Protein AF-A0A9D8FZ11-F1 (afdb_monomer)

Structure (mmCIF, N/CA/C/O backbone):
data_AF-A0A9D8FZ11-F1
#
_entry.id   AF-A0A9D8FZ11-F1
#
loop_
_atom_site.group_PDB
_atom_site.id
_atom_site.type_symbol
_atom_site.label_atom_id
_atom_site.label_alt_id
_atom_site.label_comp_id
_atom_site.label_asym_id
_atom_site.label_entity_id
_atom_site.label_seq_id
_atom_site.pdbx_PDB_ins_code
_atom_site.Cartn_x
_atom_site.Cartn_y
_atom_site.Cartn_z
_atom_site.occupancy
_atom_site.B_iso_or_equiv
_atom_site.auth_seq_id
_atom_site.auth_comp_id
_atom_site.auth_asym_id
_atom_site.auth_atom_id
_atom_site.pdbx_PDB_model_num
ATOM 1 N N . MET A 1 1 ? -15.439 54.710 -8.382 1.00 56.19 1 MET A N 1
ATOM 2 C CA . MET A 1 1 ? -15.216 53.612 -7.411 1.00 56.19 1 MET A CA 1
ATOM 3 C C . MET A 1 1 ? -15.983 52.324 -7.727 1.00 56.19 1 MET A C 1
ATOM 5 O O . MET A 1 1 ? -15.328 51.303 -7.864 1.00 56.19 1 MET A O 1
ATOM 9 N N . ARG A 1 2 ? -17.312 52.328 -7.946 1.00 52.16 2 ARG A N 1
ATOM 10 C CA . ARG A 1 2 ? -18.092 51.096 -8.247 1.00 52.16 2 ARG A CA 1
ATOM 11 C C . ARG A 1 2 ? -17.599 50.250 -9.440 1.00 52.16 2 ARG A C 1
ATOM 13 O O . ARG A 1 2 ? -17.684 49.033 -9.383 1.00 52.16 2 ARG A O 1
ATOM 20 N N . ARG A 1 3 ? -17.048 50.865 -10.496 1.00 50.72 3 ARG A N 1
ATOM 21 C CA . ARG A 1 3 ? -16.552 50.143 -11.691 1.00 50.72 3 ARG A CA 1
ATOM 22 C C . ARG A 1 3 ? -15.227 49.397 -11.475 1.00 50.72 3 ARG A C 1
ATOM 24 O O . ARG A 1 3 ? -14.993 48.398 -12.136 1.00 50.72 3 ARG A O 1
ATOM 31 N N . ILE A 1 4 ? -14.396 49.851 -10.534 1.00 63.44 4 ILE A N 1
ATOM 32 C CA . ILE A 1 4 ? -13.110 49.209 -10.208 1.00 63.44 4 ILE A CA 1
ATOM 33 C C . ILE A 1 4 ? -13.355 47.973 -9.336 1.00 63.44 4 ILE A C 1
ATOM 35 O O . ILE A 1 4 ? -12.772 46.924 -9.574 1.00 63.44 4 ILE A O 1
ATOM 39 N N . ILE A 1 5 ? -14.301 48.065 -8.397 1.00 66.31 5 ILE A N 1
ATOM 40 C CA . ILE A 1 5 ? -14.699 46.943 -7.536 1.00 66.31 5 ILE A CA 1
ATOM 41 C C . ILE A 1 5 ? -15.284 45.790 -8.369 1.00 66.31 5 ILE A C 1
ATOM 43 O O . ILE A 1 5 ? -14.946 44.636 -8.130 1.00 66.31 5 ILE A O 1
ATOM 47 N N . LEU A 1 6 ? -16.089 46.094 -9.395 1.00 56.28 6 LEU A N 1
ATOM 48 C CA . LEU A 1 6 ? -16.655 45.074 -10.285 1.00 56.28 6 LEU A CA 1
ATOM 49 C C . LEU A 1 6 ? -15.582 44.370 -11.137 1.00 56.28 6 LEU A C 1
ATOM 51 O O . LEU A 1 6 ? -15.660 43.163 -11.334 1.00 56.28 6 LEU A O 1
ATOM 55 N N . ALA A 1 7 ? -14.562 45.102 -11.599 1.00 61.31 7 ALA A N 1
ATOM 56 C CA . ALA A 1 7 ? -13.453 44.536 -12.371 1.00 61.31 7 ALA A CA 1
ATOM 57 C C . ALA A 1 7 ? -12.544 43.632 -11.518 1.00 61.31 7 ALA A C 1
ATOM 59 O O . ALA A 1 7 ? -12.126 42.573 -11.979 1.00 61.31 7 ALA A O 1
ATOM 60 N N . VAL A 1 8 ? -12.293 44.007 -10.258 1.00 66.06 8 VAL A N 1
ATOM 61 C CA . VAL A 1 8 ? -11.525 43.181 -9.309 1.00 66.06 8 VAL A CA 1
ATOM 62 C C . VAL A 1 8 ? -12.303 41.918 -8.918 1.00 66.06 8 VAL A C 1
ATOM 64 O O . VAL A 1 8 ? -11.723 40.836 -8.882 1.00 66.06 8 VAL A O 1
ATOM 67 N N . LEU A 1 9 ? -13.622 42.020 -8.707 1.00 56.81 9 LEU A N 1
ATOM 68 C CA . LEU A 1 9 ? -14.484 40.863 -8.428 1.00 56.81 9 LEU A CA 1
ATOM 69 C C . LEU A 1 9 ? -14.590 39.900 -9.620 1.00 56.81 9 LEU A C 1
ATOM 71 O O . LEU A 1 9 ? -14.540 38.691 -9.417 1.00 56.81 9 LEU A O 1
ATOM 75 N N . LEU A 1 10 ? -14.677 40.409 -10.855 1.00 56.44 10 LEU A N 1
ATOM 76 C CA . LEU A 1 10 ? -14.671 39.579 -12.068 1.00 56.44 10 LEU A CA 1
ATOM 77 C C . LEU A 1 10 ? -13.310 38.903 -12.306 1.00 56.44 10 LEU A C 1
ATOM 79 O O . LEU A 1 10 ? -13.274 37.745 -12.716 1.00 56.44 10 LEU A O 1
ATOM 83 N N . GLY A 1 11 ? -12.202 39.586 -11.996 1.00 57.19 11 GLY A N 1
ATOM 84 C CA . GLY A 1 11 ? -10.858 39.003 -12.043 1.00 57.19 11 GLY A CA 1
ATOM 85 C C . GLY A 1 11 ? -10.656 37.888 -11.012 1.00 57.19 11 GLY A C 1
ATOM 86 O O . GLY A 1 11 ? -10.128 36.832 -11.349 1.00 57.19 11 GLY A O 1
ATOM 87 N N . ALA A 1 12 ? -11.143 38.077 -9.782 1.00 57.12 12 ALA A N 1
ATOM 88 C CA . ALA A 1 12 ? -11.090 37.053 -8.738 1.00 57.12 12 ALA A CA 1
ATOM 89 C C . ALA A 1 12 ? -11.972 35.832 -9.068 1.00 57.12 12 ALA A C 1
ATOM 91 O O . ALA A 1 12 ? -11.546 34.697 -8.858 1.00 57.12 12 ALA A O 1
ATOM 92 N N . LEU A 1 13 ? -13.158 36.042 -9.658 1.00 51.38 13 LEU A N 1
ATOM 93 C CA . LEU A 1 13 ? -14.036 34.947 -10.091 1.00 51.38 13 LEU A CA 1
ATOM 94 C C . LEU A 1 13 ? -13.405 34.100 -11.212 1.00 51.38 13 LEU A C 1
ATOM 96 O O . LEU A 1 13 ? -13.559 32.881 -11.215 1.00 51.38 13 LEU A O 1
ATOM 100 N N . ALA A 1 14 ? -12.673 34.724 -12.141 1.00 53.06 14 ALA A N 1
ATOM 101 C CA . ALA A 1 14 ? -12.001 34.020 -13.234 1.00 53.06 14 ALA A CA 1
ATOM 102 C C . ALA A 1 14 ? -10.836 33.142 -12.743 1.00 53.06 14 ALA A C 1
ATOM 104 O O . ALA A 1 14 ? -10.664 32.030 -13.235 1.00 53.06 14 ALA A O 1
ATOM 105 N N . VAL A 1 15 ? -10.087 33.598 -11.732 1.00 54.03 15 VAL A N 1
ATOM 106 C CA . VAL A 1 15 ? -8.990 32.824 -11.117 1.00 54.03 15 VAL A CA 1
ATOM 107 C C . VAL A 1 15 ? -9.526 31.640 -10.299 1.00 54.03 15 VAL A C 1
ATOM 109 O O . VAL A 1 15 ? -8.916 30.571 -10.294 1.00 54.03 15 VAL A O 1
ATOM 112 N N . CYS A 1 16 ? -10.698 31.777 -9.667 1.00 50.47 16 CYS A N 1
ATOM 113 C CA . CYS A 1 16 ? -11.351 30.671 -8.957 1.00 50.47 16 CYS A CA 1
ATOM 114 C C . CYS A 1 16 ? -11.948 29.607 -9.898 1.00 50.47 16 CYS A C 1
ATOM 116 O O . CYS A 1 16 ? -11.984 28.435 -9.532 1.00 50.47 16 CYS A O 1
ATOM 118 N N . LEU A 1 17 ? -12.376 29.976 -11.112 1.00 45.97 17 LEU A N 1
ATOM 119 C CA . LEU A 1 17 ? -12.934 29.032 -12.094 1.00 45.97 17 LEU A CA 1
ATOM 120 C C . LEU A 1 17 ? -11.867 28.185 -12.813 1.00 45.97 17 LEU A C 1
ATOM 122 O O . LEU A 1 17 ? -12.201 27.155 -13.394 1.00 45.97 17 LEU A O 1
ATOM 126 N N . THR A 1 18 ? -10.589 28.568 -12.744 1.00 48.09 18 THR A N 1
ATOM 127 C CA . THR A 1 18 ? -9.461 27.802 -13.310 1.00 48.09 18 THR A CA 1
ATOM 128 C C . THR A 1 18 ? -8.685 26.994 -12.269 1.00 48.09 18 THR A C 1
ATOM 130 O O . THR A 1 18 ? -7.649 26.426 -12.593 1.00 48.09 18 THR A O 1
ATOM 133 N N . ALA A 1 19 ? -9.168 26.904 -11.027 1.00 41.84 19 ALA A N 1
ATOM 134 C CA . ALA A 1 19 ? -8.500 26.188 -9.936 1.00 41.84 19 ALA A CA 1
ATOM 135 C C . ALA A 1 19 ? -8.603 24.648 -10.029 1.00 41.84 19 ALA A C 1
ATOM 137 O O . ALA A 1 19 ? -8.429 23.950 -9.033 1.00 41.84 19 ALA A O 1
ATOM 138 N N . CYS A 1 20 ? -8.865 24.097 -11.219 1.00 43.62 20 CYS A N 1
ATOM 139 C CA . CYS A 1 20 ? -8.503 22.711 -11.480 1.00 43.62 20 CYS A CA 1
ATOM 140 C C . CYS A 1 20 ? -6.998 22.695 -11.763 1.00 43.62 20 CYS A C 1
ATOM 142 O O . CYS A 1 20 ? -6.579 23.352 -12.721 1.00 43.62 20 CYS A O 1
ATOM 144 N N . PRO A 1 21 ? -6.175 21.979 -10.973 1.00 53.09 21 PRO A N 1
ATOM 145 C CA . PRO A 1 21 ? -4.776 21.797 -11.330 1.00 53.09 21 PRO A CA 1
ATOM 146 C C . PRO A 1 21 ? -4.717 21.300 -12.782 1.00 53.09 21 PRO A C 1
ATOM 148 O O . PRO A 1 21 ? -5.527 20.439 -13.153 1.00 53.09 21 PRO A O 1
ATOM 151 N N . PRO A 1 22 ? -3.840 21.871 -13.630 1.00 57.25 22 PRO A N 1
ATOM 152 C CA . PRO A 1 22 ? -3.753 21.455 -15.018 1.00 57.25 22 PRO A CA 1
ATOM 153 C C . PRO A 1 22 ? -3.545 19.946 -15.035 1.00 57.25 22 PRO A C 1
ATOM 155 O O . PRO A 1 22 ? -2.650 19.433 -14.356 1.00 57.25 22 PRO A O 1
ATOM 158 N N . LYS A 1 23 ? -4.414 19.231 -15.763 1.00 57.56 23 LYS A N 1
ATOM 159 C CA . LYS A 1 23 ? -4.223 17.796 -15.978 1.00 57.56 23 LYS A CA 1
ATOM 160 C C . LYS A 1 23 ? -2.781 17.603 -16.454 1.00 57.56 23 LYS A C 1
ATOM 162 O O . LYS A 1 23 ? -2.349 18.379 -17.313 1.00 57.56 23 LYS A O 1
ATOM 167 N N . PRO A 1 24 ? -2.036 16.635 -15.892 1.00 64.50 24 PRO A N 1
ATOM 168 C CA . PRO A 1 24 ? -0.676 16.382 -16.337 1.00 64.50 24 PRO A CA 1
ATOM 169 C C . PRO A 1 24 ? -0.680 16.229 -17.865 1.00 64.50 24 PRO A C 1
ATOM 171 O O . PRO A 1 24 ? -1.621 15.633 -18.405 1.00 64.50 24 PRO A O 1
ATOM 174 N N . PRO A 1 25 ? 0.297 16.833 -18.565 1.00 78.06 25 PRO A N 1
ATOM 175 C CA . PRO A 1 25 ? 0.308 16.848 -20.017 1.00 78.06 25 PRO A CA 1
ATOM 176 C C . PRO A 1 25 ? 0.287 15.411 -20.524 1.00 78.06 25 PRO A C 1
ATOM 178 O O . PRO A 1 25 ? 1.069 14.576 -20.081 1.00 78.06 25 PRO A O 1
ATOM 181 N N . CYS A 1 26 ? -0.666 15.137 -21.403 1.00 85.88 26 CYS A N 1
ATOM 182 C CA . CYS A 1 26 ? -0.876 13.842 -22.012 1.00 85.88 26 CYS A CA 1
ATOM 183 C C . CYS A 1 26 ? -0.450 13.977 -23.467 1.00 85.88 26 CYS A C 1
ATOM 185 O O . CYS A 1 26 ? -1.184 14.571 -24.258 1.00 85.88 26 CYS A O 1
ATOM 187 N N . ASP A 1 27 ? 0.755 13.511 -23.792 1.00 90.44 27 ASP A N 1
ATOM 188 C CA . ASP A 1 27 ? 1.317 13.721 -25.128 1.00 90.44 27 ASP A CA 1
ATOM 189 C C . ASP A 1 27 ? 0.698 12.740 -26.127 1.00 90.44 27 ASP A C 1
ATOM 191 O O . ASP A 1 27 ? 0.387 13.115 -27.256 1.00 90.44 27 ASP A O 1
ATOM 195 N N . GLU A 1 28 ? 0.475 11.490 -25.703 1.00 92.31 28 GLU A N 1
ATOM 196 C CA . GLU A 1 28 ? -0.121 10.460 -26.557 1.00 92.31 28 GLU A CA 1
ATOM 197 C C . GLU A 1 28 ? -0.909 9.408 -25.759 1.00 92.31 28 GLU A C 1
ATOM 199 O O . GLU A 1 28 ? -0.306 8.679 -24.965 1.00 92.31 28 GLU A O 1
ATOM 204 N N . PRO A 1 29 ? -2.237 9.286 -25.956 1.00 93.19 29 PRO A N 1
ATOM 205 C CA . PRO A 1 29 ? -3.056 8.279 -25.286 1.00 93.19 29 PRO A CA 1
ATOM 206 C C . PRO A 1 29 ? -2.650 6.864 -25.685 1.00 93.19 29 PRO A C 1
ATOM 208 O O . PRO A 1 29 ? -2.384 6.588 -26.856 1.00 93.19 29 PRO A O 1
ATOM 211 N N . ILE A 1 30 ? -2.647 5.950 -24.716 1.00 93.12 30 ILE A N 1
ATOM 212 C CA . ILE A 1 30 ? -2.435 4.535 -25.018 1.00 93.12 30 ILE A CA 1
ATOM 213 C C . ILE A 1 30 ? -3.741 3.909 -25.509 1.00 93.12 30 ILE A C 1
ATOM 215 O O . ILE A 1 30 ? -4.806 4.139 -24.943 1.00 93.12 30 ILE A O 1
ATOM 219 N N . GLY A 1 31 ? -3.670 3.099 -26.566 1.00 90.19 31 GLY A N 1
ATOM 220 C CA . GLY A 1 31 ? -4.860 2.438 -27.111 1.00 90.19 31 GLY A CA 1
ATOM 221 C C . GLY A 1 31 ? -5.414 1.349 -26.186 1.00 90.19 31 GLY A C 1
ATOM 222 O O . GLY A 1 31 ? -6.615 1.284 -25.948 1.00 90.19 31 GLY A O 1
ATOM 223 N N . SER A 1 32 ? -4.541 0.491 -25.648 1.00 93.75 32 SER A N 1
ATOM 224 C CA . SER A 1 32 ? -4.924 -0.592 -24.737 1.00 93.75 32 SER A CA 1
ATOM 225 C C . SER A 1 32 ? -3.882 -0.789 -23.644 1.00 93.75 32 SER A C 1
ATOM 227 O O . SER A 1 32 ? -2.721 -1.083 -23.928 1.00 93.75 32 SER A O 1
ATOM 229 N N . LYS A 1 33 ? -4.317 -0.702 -22.380 1.00 94.94 33 LYS A N 1
ATOM 230 C CA . LYS A 1 33 ? -3.490 -1.030 -21.207 1.00 94.94 33 LYS A CA 1
ATOM 231 C C . LYS A 1 33 ? -3.024 -2.483 -21.201 1.00 94.94 33 LYS A C 1
ATOM 233 O O . LYS A 1 33 ? -1.962 -2.766 -20.655 1.00 94.94 33 LYS A O 1
ATOM 238 N N . GLN A 1 34 ? -3.790 -3.387 -21.815 1.00 96.50 34 GLN A N 1
ATOM 239 C CA . GLN A 1 34 ? -3.503 -4.819 -21.784 1.00 96.50 34 GLN A CA 1
ATOM 240 C C . GLN A 1 34 ? -2.160 -5.150 -22.444 1.00 96.50 34 GLN A C 1
ATOM 242 O O . GLN A 1 34 ? -1.406 -5.944 -21.903 1.00 96.50 34 GLN A O 1
ATOM 247 N N . ILE A 1 35 ? -1.813 -4.469 -23.542 1.00 95.12 35 ILE A N 1
ATOM 248 C CA . ILE A 1 35 ? -0.542 -4.686 -24.254 1.00 95.12 35 ILE A CA 1
ATOM 249 C C . ILE A 1 35 ? 0.651 -4.433 -23.322 1.00 95.12 35 ILE A C 1
ATOM 251 O O . ILE A 1 35 ? 1.570 -5.242 -23.239 1.00 95.12 35 ILE A O 1
ATOM 255 N N . TYR A 1 36 ? 0.618 -3.322 -22.584 1.00 96.25 36 TYR A N 1
ATOM 256 C CA . TYR A 1 36 ? 1.685 -2.953 -21.652 1.00 96.25 36 TYR A CA 1
ATOM 257 C C . TYR A 1 36 ? 1.661 -3.813 -20.390 1.00 96.25 36 TYR A C 1
ATOM 259 O O . TYR A 1 36 ? 2.718 -4.164 -19.872 1.00 96.25 36 TYR A O 1
ATOM 267 N N . ARG A 1 37 ? 0.467 -4.198 -19.921 1.00 97.00 37 ARG A N 1
ATOM 268 C CA . ARG A 1 37 ? 0.309 -5.154 -18.822 1.00 97.00 37 ARG A CA 1
ATOM 269 C C . ARG A 1 37 ? 1.000 -6.472 -19.158 1.00 97.00 37 ARG A C 1
ATOM 271 O O . ARG A 1 37 ? 1.839 -6.920 -18.385 1.00 97.00 37 ARG A O 1
ATOM 278 N N . ASP A 1 38 ? 0.704 -7.044 -20.319 1.00 96.62 38 ASP A N 1
ATOM 279 C CA . ASP A 1 38 ? 1.276 -8.318 -20.757 1.00 96.62 38 ASP A CA 1
ATOM 280 C C . ASP A 1 38 ? 2.790 -8.207 -20.964 1.00 96.62 38 ASP A C 1
ATOM 282 O O . ASP A 1 38 ? 3.534 -9.080 -20.519 1.00 96.62 38 ASP A O 1
ATOM 286 N N . ALA A 1 39 ? 3.267 -7.108 -21.559 1.00 96.12 39 ALA A N 1
ATOM 287 C CA . ALA A 1 39 ? 4.697 -6.857 -21.740 1.00 96.12 39 ALA A CA 1
ATOM 288 C C . ALA A 1 39 ? 5.459 -6.787 -20.403 1.00 96.12 39 ALA A C 1
ATOM 290 O O . ALA A 1 39 ? 6.531 -7.376 -20.273 1.00 96.12 39 ALA A O 1
ATOM 291 N N . ILE A 1 40 ? 4.909 -6.106 -19.391 1.00 97.44 40 ILE A N 1
ATOM 292 C CA . ILE A 1 40 ? 5.542 -6.013 -18.068 1.00 97.44 40 ILE A CA 1
ATOM 293 C C . ILE A 1 40 ? 5.469 -7.340 -17.311 1.00 97.44 40 ILE A C 1
ATOM 295 O O . ILE A 1 40 ? 6.469 -7.756 -16.727 1.00 97.44 40 ILE A O 1
ATOM 299 N N . LEU A 1 41 ? 4.315 -8.011 -17.317 1.00 96.81 41 LEU A N 1
ATOM 300 C CA . LEU A 1 41 ? 4.117 -9.252 -16.561 1.00 96.81 41 LEU A CA 1
ATOM 301 C C . LEU A 1 41 ? 4.862 -10.449 -17.166 1.00 96.81 41 LEU A C 1
ATOM 303 O O . LEU A 1 41 ? 5.197 -11.377 -16.437 1.00 96.81 41 LEU A O 1
ATOM 307 N N . SER A 1 42 ? 5.168 -10.412 -18.465 1.00 97.00 42 SER A N 1
ATOM 308 C CA . SER A 1 42 ? 6.014 -11.411 -19.133 1.00 97.00 42 SER A CA 1
ATOM 309 C C . SER A 1 42 ? 7.509 -11.072 -19.125 1.00 97.00 42 SER A C 1
ATOM 311 O O . SER A 1 42 ? 8.318 -11.884 -19.576 1.00 97.00 42 SER A O 1
ATOM 313 N N . HIS A 1 43 ? 7.908 -9.903 -18.612 1.00 97.75 43 HIS A N 1
ATOM 314 C CA . HIS A 1 43 ? 9.317 -9.519 -18.562 1.00 97.75 43 HIS A CA 1
ATOM 315 C C . HIS A 1 43 ? 10.106 -10.454 -17.621 1.00 97.75 43 HIS A C 1
ATOM 317 O O . HIS A 1 43 ? 9.652 -10.685 -16.497 1.00 97.75 43 HIS A O 1
ATOM 323 N N . PRO A 1 44 ? 11.311 -10.942 -17.997 1.00 97.88 44 PRO A N 1
ATOM 324 C CA . PRO A 1 44 ? 12.062 -11.917 -17.195 1.00 97.88 44 PRO A CA 1
ATOM 325 C C . PRO A 1 44 ? 12.300 -11.499 -15.740 1.00 97.88 44 PRO A C 1
ATOM 327 O O . PRO A 1 44 ? 12.177 -12.313 -14.834 1.00 97.88 44 PRO A O 1
ATOM 330 N N . VAL A 1 45 ? 12.580 -10.213 -15.506 1.00 98.12 45 VAL A N 1
ATOM 331 C CA . VAL A 1 45 ? 12.766 -9.677 -14.146 1.00 98.12 45 VAL A CA 1
ATOM 332 C C . VAL A 1 45 ? 11.474 -9.745 -13.335 1.00 98.12 45 VAL A C 1
ATOM 334 O O . VAL A 1 45 ? 11.520 -10.092 -12.164 1.00 98.12 45 VAL A O 1
ATOM 337 N N . THR A 1 46 ? 10.319 -9.464 -13.943 1.00 97.81 46 THR A N 1
ATOM 338 C CA . THR A 1 46 ? 9.019 -9.571 -13.265 1.00 97.81 46 THR A CA 1
ATOM 339 C C . THR A 1 46 ? 8.712 -11.021 -12.911 1.00 97.81 46 THR A C 1
ATOM 341 O O . THR A 1 46 ? 8.284 -11.296 -11.796 1.00 97.81 46 THR A O 1
ATOM 344 N N . LEU A 1 47 ? 8.988 -11.960 -13.821 1.00 97.56 47 LEU A N 1
ATOM 345 C CA . LEU A 1 47 ? 8.825 -13.391 -13.552 1.00 97.56 47 LEU A CA 1
ATOM 346 C C . LEU A 1 47 ? 9.703 -13.839 -12.375 1.00 97.56 47 LEU A C 1
ATOM 348 O O . LEU A 1 47 ? 9.199 -14.450 -11.441 1.00 97.56 47 LEU A O 1
ATOM 352 N N . GLN A 1 48 ? 10.977 -13.440 -12.359 1.00 97.62 48 GLN A N 1
ATOM 353 C CA . GLN A 1 48 ? 11.893 -13.747 -11.257 1.00 97.62 48 GLN A CA 1
ATOM 354 C C . GLN A 1 48 ? 11.469 -13.097 -9.926 1.00 97.62 48 GLN A C 1
ATOM 356 O O . GLN A 1 48 ? 11.631 -13.693 -8.859 1.00 97.62 48 GLN A O 1
ATOM 361 N N . LEU A 1 49 ? 10.930 -11.872 -9.961 1.00 97.19 49 LEU A N 1
ATOM 362 C CA . LEU A 1 49 ? 10.362 -11.227 -8.774 1.00 97.19 49 LEU A CA 1
ATOM 363 C C . LEU A 1 49 ? 9.166 -12.020 -8.246 1.00 97.19 49 LEU A C 1
ATOM 365 O O . LEU A 1 49 ? 9.092 -12.224 -7.042 1.00 97.19 49 LEU A O 1
ATOM 369 N N . ASN A 1 50 ? 8.289 -12.521 -9.117 1.00 95.25 50 ASN A N 1
ATOM 370 C CA . ASN A 1 50 ? 7.116 -13.311 -8.728 1.00 95.25 50 ASN A CA 1
ATOM 371 C C . ASN A 1 50 ? 7.468 -14.667 -8.091 1.00 95.25 50 ASN A C 1
ATOM 373 O O . ASN A 1 50 ? 6.647 -15.220 -7.363 1.00 95.25 50 ASN A O 1
ATOM 377 N N . ASP A 1 51 ? 8.673 -15.191 -8.331 1.00 94.69 51 ASP A N 1
ATOM 378 C CA . ASP A 1 51 ? 9.163 -16.399 -7.654 1.00 94.69 51 ASP A CA 1
ATOM 379 C C . ASP A 1 51 ? 9.536 -16.139 -6.181 1.00 94.69 51 ASP A C 1
ATOM 381 O O . ASP A 1 51 ? 9.601 -17.072 -5.383 1.00 94.69 51 ASP A O 1
ATOM 385 N N . ASN A 1 52 ? 9.802 -14.878 -5.814 1.00 93.25 52 ASN A N 1
ATOM 386 C CA . ASN A 1 52 ? 10.327 -14.491 -4.496 1.00 93.25 52 ASN A CA 1
ATOM 387 C C . ASN A 1 52 ? 9.400 -13.542 -3.719 1.00 93.25 52 ASN A C 1
ATOM 389 O O . ASN A 1 52 ? 9.469 -13.464 -2.495 1.00 93.25 52 ASN A O 1
ATOM 393 N N . LEU A 1 53 ? 8.551 -12.802 -4.427 1.00 93.62 53 LEU A N 1
ATOM 394 C CA . LEU A 1 53 ? 7.621 -11.803 -3.919 1.00 93.62 53 LEU A CA 1
ATOM 395 C C . LEU A 1 53 ? 6.212 -12.154 -4.395 1.00 93.62 53 LEU A C 1
ATOM 397 O O . LEU A 1 53 ? 6.029 -12.727 -5.468 1.00 93.62 53 LEU A O 1
ATOM 401 N N . GLN A 1 54 ? 5.193 -11.738 -3.650 1.00 92.06 54 GLN A N 1
ATOM 402 C CA . GLN A 1 54 ? 3.813 -11.924 -4.085 1.00 92.06 54 GLN A CA 1
ATOM 403 C C . GLN A 1 54 ? 3.347 -10.688 -4.860 1.00 92.06 54 GLN A C 1
ATOM 405 O O . GLN A 1 54 ? 3.089 -9.636 -4.276 1.00 92.06 54 GLN A O 1
ATOM 410 N N . PHE A 1 55 ? 3.213 -10.813 -6.180 1.00 92.56 55 PHE A N 1
ATOM 411 C CA . PHE A 1 55 ? 2.579 -9.782 -7.001 1.00 92.56 55 PHE A CA 1
ATOM 412 C C . PHE A 1 55 ? 1.111 -9.594 -6.605 1.00 92.56 55 PHE A C 1
ATOM 414 O O . PHE A 1 55 ? 0.372 -10.570 -6.450 1.00 92.56 55 PHE A O 1
ATOM 421 N N . HIS A 1 56 ? 0.690 -8.338 -6.468 1.00 88.62 56 HIS A N 1
ATOM 422 C CA . HIS A 1 56 ? -0.679 -7.991 -6.106 1.00 88.62 56 HIS A CA 1
ATOM 423 C C . HIS A 1 56 ? -1.405 -7.265 -7.239 1.00 88.62 56 HIS A C 1
ATOM 425 O O . HIS A 1 56 ? -2.448 -7.731 -7.696 1.00 88.62 56 HIS A O 1
ATOM 431 N N . ASP A 1 57 ? -0.861 -6.137 -7.707 1.00 90.19 57 ASP A N 1
ATOM 432 C CA . ASP A 1 57 ? -1.532 -5.297 -8.701 1.00 90.19 57 ASP A CA 1
ATOM 433 C C . ASP A 1 57 ? -0.554 -4.518 -9.594 1.00 90.19 57 ASP A C 1
ATOM 435 O O . ASP A 1 57 ? 0.629 -4.357 -9.288 1.00 90.19 57 ASP A O 1
ATOM 439 N N . ILE A 1 58 ? -1.070 -4.025 -10.720 1.00 93.81 58 ILE A N 1
ATOM 440 C CA . ILE A 1 58 ? -0.369 -3.177 -11.680 1.00 93.81 58 ILE A CA 1
ATOM 441 C C . ILE A 1 58 ? -1.257 -2.005 -12.096 1.00 93.81 58 ILE A C 1
ATOM 443 O O . ILE A 1 58 ? -2.355 -2.181 -12.629 1.00 93.81 58 ILE A O 1
ATOM 447 N N . ILE A 1 59 ? -0.726 -0.796 -11.934 1.00 93.06 59 ILE A N 1
ATOM 448 C CA . ILE A 1 59 ? -1.350 0.444 -12.394 1.00 93.06 59 ILE A CA 1
ATOM 449 C C . ILE A 1 59 ? -0.589 0.940 -13.615 1.00 93.06 59 ILE A C 1
ATOM 451 O O . ILE A 1 59 ? 0.633 1.052 -13.603 1.00 93.06 59 ILE A O 1
ATOM 455 N N . ILE A 1 60 ? -1.323 1.267 -14.673 1.00 94.12 60 ILE A N 1
ATOM 456 C CA . ILE A 1 60 ? -0.768 1.784 -15.924 1.00 94.12 60 ILE A CA 1
ATOM 457 C C . ILE A 1 60 ? -1.421 3.135 -16.198 1.00 94.12 60 ILE A C 1
ATOM 459 O O . ILE A 1 60 ? -2.657 3.239 -16.189 1.00 94.12 60 ILE A O 1
ATOM 463 N N . ALA A 1 61 ? -0.594 4.159 -16.423 1.00 92.62 61 ALA A N 1
ATOM 464 C CA . ALA A 1 61 ? -1.054 5.492 -16.799 1.00 92.62 61 ALA A CA 1
ATOM 465 C C . ALA A 1 61 ? -1.845 5.470 -18.122 1.00 92.62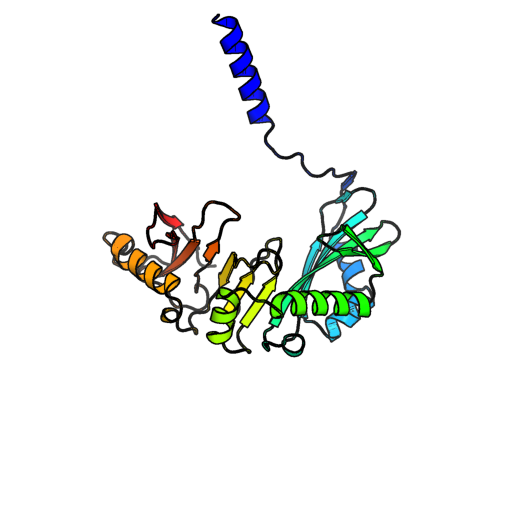 61 ALA A C 1
ATOM 467 O O . ALA A 1 61 ? -1.733 4.545 -18.917 1.00 92.62 61 ALA A O 1
ATOM 468 N N . GLU A 1 62 ? -2.662 6.493 -18.369 1.00 92.75 62 GLU A N 1
ATOM 469 C CA . GLU A 1 62 ? -3.523 6.555 -19.566 1.00 92.75 62 GLU A CA 1
ATOM 470 C C . GLU A 1 62 ? -2.787 7.013 -20.835 1.00 92.75 62 GLU A C 1
ATOM 472 O O . GLU A 1 62 ? -3.324 6.930 -21.940 1.00 92.75 62 GLU A O 1
ATOM 477 N N . CYS A 1 63 ? -1.572 7.544 -20.703 1.00 93.69 63 CYS A N 1
ATOM 478 C CA . CYS A 1 63 ? -0.825 8.071 -21.835 1.00 93.69 63 CYS A CA 1
ATOM 479 C C . CYS A 1 63 ? 0.677 8.104 -21.624 1.00 93.69 63 CYS A C 1
ATOM 481 O O . CYS A 1 63 ? 1.178 8.085 -20.497 1.00 93.69 63 CYS A O 1
ATOM 483 N N . PHE A 1 64 ? 1.376 8.203 -22.751 1.00 94.62 64 PHE A N 1
ATOM 484 C CA . PHE A 1 64 ? 2.773 8.574 -22.784 1.00 94.62 64 PHE A CA 1
ATOM 485 C C . PHE A 1 64 ? 2.934 10.055 -22.442 1.00 94.62 64 PHE A C 1
ATOM 487 O O . PHE A 1 64 ? 2.225 10.916 -22.970 1.00 94.62 64 PHE A O 1
ATOM 494 N N . VAL A 1 65 ? 3.923 10.334 -21.603 1.00 92.19 65 VAL A N 1
ATOM 495 C CA . VAL A 1 65 ? 4.413 11.675 -21.291 1.00 92.19 65 VAL A CA 1
ATOM 496 C C . VAL A 1 65 ? 5.896 11.685 -21.624 1.00 92.19 65 VAL A C 1
ATOM 498 O O . VAL A 1 65 ? 6.658 10.860 -21.125 1.00 92.19 65 VAL A O 1
ATOM 501 N N . LYS A 1 66 ? 6.310 12.579 -22.518 1.00 91.19 66 LYS A N 1
ATOM 502 C CA . LYS A 1 66 ? 7.674 12.678 -23.055 1.00 91.19 66 LYS A CA 1
ATOM 503 C C . LYS A 1 66 ? 8.196 11.347 -23.614 1.00 91.19 66 LYS A C 1
ATOM 505 O O . LYS A 1 66 ? 9.365 11.012 -23.456 1.00 91.19 66 LYS A O 1
ATOM 510 N N . GLY A 1 67 ? 7.318 10.598 -24.285 1.00 93.06 67 GLY A N 1
ATOM 511 C CA . GLY A 1 67 ? 7.655 9.324 -24.929 1.00 93.06 67 GLY A CA 1
ATOM 512 C C . GLY A 1 67 ? 7.688 8.110 -23.998 1.00 93.06 67 GLY A C 1
ATOM 513 O O . GLY A 1 67 ? 8.092 7.032 -24.436 1.00 93.06 67 GLY A O 1
ATOM 514 N N . GLU A 1 68 ? 7.240 8.251 -22.749 1.00 95.12 68 GLU A N 1
ATOM 515 C CA . GLU A 1 68 ? 7.275 7.179 -21.752 1.00 95.12 68 GLU A CA 1
ATOM 516 C C . GLU A 1 68 ? 5.943 6.980 -21.048 1.00 95.12 68 GLU A C 1
ATOM 518 O O . GLU A 1 68 ? 5.213 7.931 -20.772 1.00 95.12 68 GLU A O 1
ATOM 523 N N . LEU A 1 69 ? 5.652 5.724 -20.737 1.00 95.94 69 LEU A N 1
ATOM 524 C CA . LEU A 1 69 ? 4.480 5.308 -19.997 1.00 95.94 69 LEU A CA 1
ATOM 525 C C . LEU A 1 69 ? 4.875 4.993 -18.552 1.00 95.94 69 LEU A C 1
ATOM 527 O O . LEU A 1 69 ? 5.763 4.174 -18.311 1.00 95.94 69 LEU A O 1
ATOM 531 N N . SER A 1 70 ? 4.207 5.639 -17.596 1.00 95.25 70 SER A N 1
ATOM 532 C CA . SER A 1 70 ? 4.385 5.357 -16.169 1.00 95.25 70 SER A CA 1
ATOM 533 C C . SER A 1 70 ? 3.591 4.115 -15.769 1.00 95.25 70 SER A C 1
ATOM 535 O O . SER A 1 70 ? 2.393 4.012 -16.064 1.00 95.25 70 SER A O 1
ATOM 537 N N . ILE A 1 71 ? 4.265 3.177 -15.107 1.00 95.50 71 ILE A N 1
ATOM 538 C CA . ILE A 1 71 ? 3.697 1.912 -14.641 1.00 95.50 71 ILE A CA 1
ATOM 539 C C . ILE A 1 71 ? 4.082 1.718 -13.173 1.00 95.50 71 ILE A C 1
ATOM 541 O O . ILE A 1 71 ? 5.237 1.903 -12.804 1.00 95.50 71 ILE A O 1
ATOM 545 N N . GLY A 1 72 ? 3.128 1.341 -12.329 1.00 95.12 72 GLY A N 1
ATOM 546 C CA . GLY A 1 72 ? 3.365 0.934 -10.946 1.00 95.12 72 GLY A CA 1
ATOM 547 C C . GLY A 1 72 ? 3.096 -0.555 -10.779 1.00 95.12 72 GLY A C 1
ATOM 548 O O . GLY A 1 72 ? 2.068 -1.034 -11.251 1.00 95.12 72 GLY A O 1
ATOM 549 N N . LEU A 1 73 ? 3.985 -1.275 -10.095 1.00 94.31 73 LEU A N 1
ATOM 550 C CA . LEU A 1 73 ? 3.770 -2.658 -9.657 1.00 94.31 73 LEU A CA 1
ATOM 551 C C . LEU A 1 73 ? 3.706 -2.713 -8.133 1.00 94.31 73 LEU A C 1
ATOM 553 O O . LEU A 1 73 ? 4.618 -2.216 -7.478 1.00 94.31 73 LEU A O 1
ATOM 557 N N . LEU A 1 74 ? 2.664 -3.327 -7.580 1.00 90.50 74 LEU A N 1
ATOM 558 C CA . LEU A 1 74 ? 2.514 -3.543 -6.144 1.00 90.50 74 LEU A CA 1
ATOM 559 C C . LEU A 1 74 ? 2.890 -4.980 -5.795 1.00 90.50 74 LEU A C 1
ATOM 561 O O . LEU A 1 74 ? 2.315 -5.929 -6.338 1.00 90.50 74 LEU A O 1
ATOM 565 N N . TYR A 1 75 ? 3.821 -5.121 -4.856 1.00 90.00 75 TYR A N 1
ATOM 566 C CA . TYR A 1 75 ? 4.253 -6.406 -4.317 1.00 90.00 75 TYR A CA 1
ATOM 567 C C . TYR A 1 75 ? 4.007 -6.476 -2.815 1.00 90.00 75 TYR A C 1
ATOM 569 O O . TYR A 1 75 ? 4.219 -5.491 -2.107 1.00 90.00 75 TYR A O 1
ATOM 577 N N . HIS A 1 76 ? 3.640 -7.663 -2.332 1.00 86.75 76 HIS A N 1
ATOM 578 C CA . HIS A 1 76 ? 3.872 -8.034 -0.944 1.00 86.75 76 HIS A CA 1
ATOM 579 C C . HIS A 1 76 ? 5.252 -8.677 -0.807 1.00 86.75 76 HIS A C 1
ATOM 581 O O . HIS A 1 76 ? 5.606 -9.617 -1.526 1.00 86.75 76 HIS A O 1
ATOM 587 N N . LEU A 1 77 ? 6.020 -8.144 0.130 1.00 86.81 77 LEU A N 1
ATOM 588 C CA . LEU A 1 77 ? 7.365 -8.558 0.473 1.00 86.81 77 LEU A CA 1
ATOM 589 C C . LEU A 1 77 ? 7.290 -9.514 1.669 1.00 86.81 77 LEU A C 1
ATOM 591 O O . LEU A 1 77 ? 6.576 -9.218 2.634 1.00 86.81 77 LEU A O 1
ATOM 595 N N . PRO A 1 78 ? 7.997 -10.652 1.624 1.00 85.31 78 PRO A N 1
ATOM 596 C CA . PRO A 1 78 ? 7.926 -11.651 2.678 1.00 85.31 78 PRO A CA 1
ATOM 597 C C . PRO A 1 78 ? 8.461 -11.116 4.014 1.00 85.31 78 PRO A C 1
ATOM 599 O O . PRO A 1 78 ? 9.322 -10.237 4.064 1.00 85.31 78 PRO A O 1
ATOM 602 N N . ALA A 1 79 ? 7.939 -11.671 5.110 1.00 80.44 79 ALA A N 1
ATOM 603 C CA . ALA A 1 79 ? 8.248 -11.229 6.470 1.00 80.44 79 ALA A CA 1
ATOM 604 C C . ALA A 1 79 ? 9.732 -11.370 6.853 1.00 80.44 79 ALA A C 1
ATOM 606 O O . ALA A 1 79 ? 10.208 -10.671 7.741 1.00 80.44 79 ALA A O 1
ATOM 607 N N . ASP A 1 80 ? 10.477 -12.246 6.179 1.00 84.56 80 ASP A N 1
ATOM 608 C CA . ASP A 1 80 ? 11.915 -12.438 6.390 1.00 84.56 80 ASP A CA 1
ATOM 609 C C . ASP A 1 80 ? 12.780 -11.281 5.851 1.00 84.56 80 ASP A C 1
ATOM 611 O O . ASP A 1 80 ? 13.957 -11.178 6.203 1.00 84.56 80 ASP A O 1
ATOM 615 N N . MET A 1 81 ? 12.210 -10.378 5.045 1.00 84.44 81 MET A N 1
ATOM 616 C CA . MET A 1 81 ? 12.857 -9.121 4.656 1.00 84.44 81 MET A CA 1
ATOM 617 C C . MET A 1 81 ? 12.758 -8.035 5.734 1.00 84.44 81 MET A C 1
ATOM 619 O O . MET A 1 81 ? 13.463 -7.031 5.637 1.00 84.44 81 MET A O 1
ATOM 623 N N . SER A 1 82 ? 11.902 -8.226 6.740 1.00 81.25 82 SER A N 1
ATOM 624 C CA . SER A 1 82 ? 11.653 -7.290 7.836 1.00 81.25 82 SER A CA 1
ATOM 625 C C . SER A 1 82 ? 12.382 -7.722 9.107 1.00 81.25 82 SER A C 1
ATOM 627 O O . SER A 1 82 ? 12.291 -8.878 9.524 1.00 81.25 82 SER A O 1
ATOM 629 N N . SER A 1 83 ? 13.039 -6.786 9.798 1.00 81.62 83 SER A N 1
ATOM 630 C CA . SER A 1 83 ? 13.587 -7.052 11.139 1.00 81.62 83 SER A CA 1
ATOM 631 C C . SER A 1 83 ? 12.502 -7.168 12.214 1.00 81.62 83 SER A C 1
ATOM 633 O O . SER A 1 83 ? 12.740 -7.751 13.273 1.00 81.62 83 SER A O 1
ATOM 635 N N . PHE A 1 84 ? 11.298 -6.663 11.935 1.00 74.25 84 PHE A N 1
ATOM 636 C CA . PHE A 1 84 ? 10.118 -6.826 12.781 1.00 74.25 84 PHE A CA 1
ATOM 637 C C . PHE A 1 84 ? 9.322 -8.102 12.477 1.00 74.25 84 PHE A C 1
ATOM 639 O O . PHE A 1 84 ? 8.385 -8.418 13.209 1.00 74.25 84 PHE A O 1
ATOM 646 N N . GLY A 1 85 ? 9.691 -8.846 11.429 1.00 73.19 85 GLY A N 1
ATOM 647 C CA . GLY A 1 85 ? 8.996 -10.064 11.023 1.00 73.19 85 GLY A CA 1
ATOM 648 C C . GLY A 1 85 ? 7.593 -9.812 10.472 1.00 73.19 85 GLY A C 1
ATOM 649 O O . GLY A 1 85 ? 6.735 -10.677 10.627 1.00 73.19 85 GLY A O 1
ATOM 650 N N . VAL A 1 86 ? 7.352 -8.646 9.863 1.00 74.88 86 VAL A N 1
ATOM 651 C CA . VAL A 1 86 ? 6.059 -8.265 9.269 1.00 74.88 86 VAL A CA 1
ATOM 652 C C . VAL A 1 86 ? 6.127 -8.241 7.745 1.00 74.88 86 VAL A C 1
ATOM 654 O O . VAL A 1 86 ? 7.186 -8.021 7.156 1.00 74.88 86 VAL A O 1
ATOM 657 N N . VAL A 1 87 ? 4.986 -8.452 7.093 1.00 81.50 87 VAL A N 1
ATOM 658 C CA . VAL A 1 87 ? 4.870 -8.364 5.630 1.00 81.50 87 VAL A CA 1
ATOM 659 C C . VAL A 1 87 ? 4.803 -6.895 5.230 1.00 81.50 87 VAL A C 1
ATOM 661 O O . VAL A 1 87 ? 4.099 -6.115 5.867 1.00 81.50 87 VAL A O 1
ATOM 664 N N . TYR A 1 88 ? 5.506 -6.517 4.166 1.00 80.50 88 TYR A N 1
ATOM 665 C CA . TYR A 1 88 ? 5.420 -5.169 3.605 1.00 80.50 88 TYR A CA 1
ATOM 666 C C . TYR A 1 88 ? 4.661 -5.168 2.284 1.00 80.50 88 TYR A C 1
ATOM 668 O O . TYR A 1 88 ? 4.816 -6.091 1.495 1.00 80.50 88 TYR A O 1
ATOM 676 N N . ALA A 1 89 ? 3.907 -4.111 1.999 1.00 84.38 89 ALA A N 1
ATOM 677 C CA . ALA A 1 89 ? 3.315 -3.863 0.687 1.00 84.38 89 ALA A CA 1
ATOM 678 C C . ALA A 1 89 ? 3.897 -2.574 0.092 1.00 84.38 89 ALA A C 1
ATOM 680 O O . ALA A 1 89 ? 3.657 -1.489 0.635 1.00 84.38 89 ALA A O 1
ATOM 681 N N . ASP A 1 90 ? 4.651 -2.676 -1.007 1.00 84.38 90 ASP A N 1
ATOM 682 C CA . ASP A 1 90 ? 5.348 -1.527 -1.606 1.00 84.38 90 ASP A CA 1
ATOM 683 C C . ASP A 1 90 ? 5.202 -1.455 -3.136 1.00 84.38 90 ASP A C 1
ATOM 685 O O . ASP A 1 90 ? 5.080 -2.468 -3.835 1.00 84.38 90 ASP A O 1
ATOM 689 N N . TRP A 1 91 ? 5.220 -0.222 -3.650 1.00 88.38 91 TRP A N 1
ATOM 690 C CA . TRP A 1 91 ? 5.114 0.094 -5.070 1.00 88.38 91 TRP A CA 1
ATOM 691 C C . TRP A 1 91 ? 6.495 0.246 -5.719 1.00 88.38 91 TRP A C 1
ATOM 693 O O . TRP A 1 91 ? 7.326 1.076 -5.325 1.00 88.38 91 TRP A O 1
ATOM 703 N N . LEU A 1 92 ? 6.695 -0.486 -6.809 1.00 92.69 92 LEU A N 1
ATOM 704 C CA . LEU A 1 92 ? 7.785 -0.298 -7.753 1.00 92.69 92 LEU A CA 1
ATOM 705 C C . LEU A 1 92 ? 7.310 0.577 -8.918 1.00 92.69 92 LEU A C 1
ATOM 707 O O . LEU A 1 92 ? 6.472 0.162 -9.718 1.00 92.69 92 LEU A O 1
ATOM 711 N N . GLY A 1 93 ? 7.860 1.786 -9.019 1.00 94.62 93 GLY A N 1
ATOM 712 C CA . GLY A 1 93 ? 7.632 2.680 -10.152 1.00 94.62 93 GLY A CA 1
ATOM 713 C C . GLY A 1 93 ? 8.541 2.334 -11.329 1.00 94.62 93 GLY A C 1
ATOM 714 O O . GLY A 1 93 ? 9.756 2.212 -11.162 1.00 94.62 93 GLY A O 1
ATOM 715 N N . LEU A 1 94 ? 7.960 2.216 -12.519 1.00 96.94 94 LEU A N 1
ATOM 716 C CA . LEU A 1 94 ? 8.637 1.910 -13.773 1.00 96.94 94 LEU A CA 1
ATOM 717 C C . LEU A 1 94 ? 8.320 2.967 -14.841 1.00 96.94 94 LEU A C 1
ATOM 719 O O . LEU A 1 94 ? 7.194 3.455 -14.943 1.00 96.94 94 LEU A O 1
ATOM 723 N N . ALA A 1 95 ? 9.309 3.262 -15.680 1.00 97.19 95 ALA A N 1
ATOM 724 C CA . ALA A 1 95 ? 9.140 3.973 -16.941 1.00 97.19 95 ALA A CA 1
ATOM 725 C C . ALA A 1 95 ? 9.297 2.980 -18.097 1.00 97.19 95 ALA A C 1
ATOM 727 O O . ALA A 1 95 ? 10.350 2.352 -18.238 1.00 97.19 95 ALA A O 1
ATOM 728 N N . TYR A 1 96 ? 8.256 2.857 -18.919 1.00 97.25 96 TYR A N 1
ATOM 729 C CA . TYR A 1 96 ? 8.250 2.056 -20.140 1.00 97.25 96 TYR A CA 1
ATOM 730 C C . TYR A 1 96 ? 8.376 2.980 -21.356 1.00 97.25 96 TYR A C 1
ATOM 732 O O . TYR A 1 96 ? 7.470 3.761 -21.657 1.00 97.25 96 TYR A O 1
ATOM 740 N N . ALA A 1 97 ? 9.499 2.907 -22.062 1.00 95.31 97 ALA A N 1
ATOM 741 C CA . ALA A 1 97 ? 9.726 3.669 -23.284 1.00 95.31 97 ALA A CA 1
ATOM 742 C C . ALA A 1 97 ? 9.102 2.966 -24.501 1.00 95.31 97 ALA A C 1
ATOM 744 O O . ALA A 1 97 ? 8.961 1.745 -24.539 1.00 95.31 97 ALA A O 1
ATOM 745 N N . LYS A 1 98 ? 8.749 3.733 -25.539 1.00 90.06 98 LYS A N 1
ATOM 746 C CA . LYS A 1 98 ? 8.144 3.183 -26.771 1.00 90.06 98 LYS A CA 1
ATOM 747 C C . LYS A 1 98 ? 9.012 2.163 -27.511 1.00 90.06 98 LYS A C 1
ATOM 749 O O . LYS A 1 98 ? 8.480 1.345 -28.252 1.00 90.06 98 LYS A O 1
ATOM 754 N N . ASP A 1 99 ? 10.325 2.216 -27.315 1.00 92.31 99 ASP A N 1
ATOM 755 C CA . ASP A 1 99 ? 11.286 1.252 -27.861 1.00 92.31 99 ASP A CA 1
ATOM 756 C C . ASP A 1 99 ? 11.338 -0.072 -27.068 1.00 92.31 99 ASP A C 1
ATOM 758 O O . ASP A 1 99 ? 12.130 -0.952 -27.397 1.00 92.31 99 ASP A O 1
ATOM 762 N N . GLY A 1 100 ? 10.500 -0.222 -26.036 1.00 92.38 100 GLY A N 1
ATOM 763 C CA . GLY A 1 100 ? 10.416 -1.412 -25.191 1.00 92.38 100 GLY A CA 1
ATOM 764 C C . GLY A 1 100 ? 11.384 -1.417 -24.008 1.00 92.38 100 GLY A C 1
ATOM 765 O O . GLY A 1 100 ? 11.368 -2.366 -23.225 1.00 92.38 100 GLY A O 1
ATOM 766 N N . ARG A 1 101 ? 12.221 -0.384 -23.833 1.00 95.88 101 ARG A N 1
ATOM 767 C CA . ARG A 1 101 ? 13.094 -0.292 -22.654 1.00 95.88 101 ARG A CA 1
ATOM 768 C C . ARG A 1 101 ? 12.283 -0.002 -21.395 1.00 95.88 101 ARG A C 1
ATOM 770 O O . ARG A 1 101 ? 11.418 0.873 -21.387 1.00 95.88 101 ARG A O 1
ATOM 777 N N . ILE A 1 102 ? 12.636 -0.689 -20.311 1.00 97.56 102 ILE A N 1
ATOM 778 C CA . ILE A 1 102 ? 12.026 -0.531 -18.988 1.00 97.56 102 ILE A CA 1
ATOM 779 C C . ILE A 1 102 ? 13.098 -0.068 -18.004 1.00 97.56 102 ILE A C 1
ATOM 781 O O . ILE A 1 102 ? 14.201 -0.619 -17.959 1.00 97.56 102 ILE A O 1
ATOM 785 N N . GLN A 1 103 ? 12.779 0.948 -17.210 1.00 97.69 103 GLN A N 1
ATOM 786 C CA . GLN A 1 103 ? 13.654 1.464 -16.159 1.00 97.69 103 GLN A CA 1
ATOM 787 C C . GLN A 1 103 ? 12.878 1.622 -14.858 1.00 97.69 103 GLN A C 1
ATOM 789 O O . GLN A 1 103 ? 11.694 1.949 -14.879 1.00 97.69 103 GLN A O 1
ATOM 794 N N . ILE A 1 104 ? 13.559 1.437 -13.733 1.00 96.75 104 ILE A N 1
ATOM 795 C CA . ILE A 1 104 ? 13.031 1.788 -12.415 1.00 96.75 104 ILE A CA 1
ATOM 796 C C . ILE A 1 104 ? 13.076 3.309 -12.284 1.00 96.75 104 ILE A C 1
ATOM 798 O O . ILE A 1 104 ? 14.081 3.923 -12.650 1.00 96.75 104 ILE A O 1
ATOM 802 N N . VAL A 1 105 ? 12.012 3.903 -11.749 1.00 92.88 105 VAL A N 1
ATOM 803 C CA . VAL A 1 105 ? 11.941 5.331 -11.423 1.00 92.88 105 VAL A CA 1
ATOM 804 C C . VAL A 1 105 ? 11.882 5.484 -9.910 1.00 92.88 105 VAL A C 1
ATOM 806 O O . VAL A 1 105 ? 10.930 5.047 -9.258 1.00 92.88 105 VAL A O 1
ATOM 809 N N . LEU A 1 106 ? 12.897 6.127 -9.339 1.00 86.19 106 LEU A N 1
ATOM 810 C CA . LEU A 1 106 ? 12.926 6.417 -7.912 1.00 86.19 106 LEU A CA 1
ATOM 811 C C . LEU A 1 106 ? 11.939 7.547 -7.604 1.00 86.19 106 LEU A C 1
ATOM 813 O O . LEU A 1 106 ? 12.119 8.682 -8.035 1.00 86.19 106 LEU A O 1
ATOM 817 N N . GLN A 1 107 ? 10.892 7.228 -6.840 1.00 72.94 107 GLN A N 1
ATOM 818 C CA . GLN A 1 107 ? 9.735 8.102 -6.603 1.00 72.94 107 GLN A CA 1
ATOM 819 C C . GLN A 1 107 ? 10.092 9.518 -6.112 1.00 72.94 107 GLN A C 1
ATOM 821 O O . GLN A 1 107 ? 9.376 10.464 -6.427 1.00 72.94 107 GLN A O 1
ATOM 826 N N . TYR A 1 108 ? 11.182 9.671 -5.353 1.00 71.81 108 TYR A N 1
ATOM 827 C CA . TYR A 1 108 ? 11.547 10.941 -4.715 1.00 71.81 108 TYR A CA 1
ATOM 828 C C . TYR A 1 108 ? 12.572 11.764 -5.491 1.00 71.81 108 TYR A C 1
ATOM 830 O O . TYR A 1 108 ? 12.550 12.988 -5.415 1.00 71.81 108 TYR A O 1
ATOM 838 N N . THR A 1 109 ? 13.470 11.110 -6.225 1.00 82.19 109 THR A N 1
ATOM 839 C CA . THR A 1 109 ? 14.546 11.792 -6.958 1.00 82.19 109 THR A CA 1
ATOM 840 C C . THR A 1 109 ? 14.243 11.904 -8.449 1.00 82.19 109 THR A C 1
ATOM 842 O O . THR A 1 109 ? 14.838 12.727 -9.138 1.00 82.19 109 THR A O 1
ATOM 845 N N . GLY A 1 110 ? 13.326 11.079 -8.969 1.00 85.25 110 GLY A N 1
ATOM 846 C CA . GLY A 1 110 ? 13.121 10.898 -10.405 1.00 85.25 110 GLY A CA 1
ATOM 847 C C . GLY A 1 110 ? 14.305 10.220 -11.103 1.00 85.25 110 GLY A C 1
ATOM 848 O O . GLY A 1 110 ? 14.282 10.061 -12.325 1.00 85.25 110 GLY A O 1
ATOM 849 N N . GLU A 1 111 ? 15.337 9.822 -10.349 1.00 91.25 111 GLU A N 1
ATOM 850 C CA . GLU A 1 111 ? 16.484 9.096 -10.877 1.00 91.25 111 GLU A CA 1
ATOM 851 C C . GLU A 1 111 ? 16.054 7.743 -11.422 1.00 91.25 111 GLU A C 1
ATOM 853 O O . GLU A 1 111 ? 15.052 7.148 -11.006 1.00 91.25 111 GLU A O 1
ATOM 858 N N . ARG A 1 112 ? 16.848 7.258 -12.374 1.00 93.94 112 ARG A N 1
ATOM 859 C CA . ARG A 1 112 ? 16.541 6.049 -13.117 1.00 93.94 112 ARG A CA 1
ATOM 860 C C . ARG A 1 112 ? 17.601 5.003 -12.927 1.00 93.94 112 ARG A C 1
ATOM 862 O O . ARG A 1 112 ? 18.792 5.289 -13.024 1.00 93.94 112 ARG A O 1
ATOM 869 N N . GLN A 1 113 ? 17.141 3.778 -12.743 1.00 96.56 113 GLN A N 1
ATOM 870 C CA . GLN A 1 113 ? 18.004 2.618 -12.615 1.00 96.56 113 GLN A CA 1
ATOM 871 C C . GLN A 1 113 ? 17.591 1.544 -13.626 1.00 96.56 113 GLN A C 1
ATOM 873 O O . GLN A 1 113 ? 16.422 1.481 -14.026 1.00 96.56 113 GLN A O 1
ATOM 878 N N . PRO A 1 114 ? 18.531 0.696 -14.076 1.00 97.50 114 PRO A N 1
ATOM 879 C CA . PRO A 1 114 ? 18.193 -0.477 -14.870 1.00 97.50 114 PRO A CA 1
ATOM 880 C C . PRO A 1 114 ? 17.156 -1.345 -14.152 1.00 97.50 114 PRO A C 1
ATOM 882 O O . PRO A 1 114 ? 17.280 -1.588 -12.951 1.00 97.50 114 PRO A O 1
ATOM 885 N N . PHE A 1 115 ? 16.150 -1.832 -14.880 1.00 97.94 115 PHE A N 1
ATOM 886 C CA . PHE A 1 115 ? 15.195 -2.794 -14.340 1.00 97.94 115 PHE A CA 1
ATOM 887 C C . PHE A 1 115 ? 15.834 -4.185 -14.298 1.00 97.94 115 PHE A C 1
ATOM 889 O O . PHE A 1 115 ? 15.767 -4.938 -15.265 1.00 97.94 115 PHE A O 1
ATOM 896 N N . THR A 1 116 ? 16.504 -4.487 -13.187 1.00 98.25 116 THR A N 1
ATOM 897 C CA . THR A 1 116 ? 17.103 -5.794 -12.871 1.00 98.25 116 THR A CA 1
ATOM 898 C C . THR A 1 116 ? 16.587 -6.287 -11.524 1.00 98.25 116 THR A C 1
ATOM 900 O O . THR A 1 116 ? 16.137 -5.487 -10.701 1.00 98.25 116 THR A O 1
ATOM 903 N N . TYR A 1 117 ? 16.657 -7.598 -11.286 1.00 97.69 117 TYR A N 1
ATOM 904 C CA . TYR A 1 117 ? 16.198 -8.199 -10.033 1.00 97.69 117 TYR A CA 1
ATOM 905 C C . TYR A 1 117 ? 16.934 -7.611 -8.820 1.00 97.69 117 TYR A C 1
ATOM 907 O O . TYR A 1 117 ? 16.308 -7.208 -7.842 1.00 97.69 117 TYR A O 1
ATOM 915 N N . GLU A 1 118 ? 18.255 -7.465 -8.913 1.00 97.94 118 GLU A N 1
ATOM 916 C CA . GLU A 1 118 ? 19.107 -6.968 -7.830 1.00 97.94 118 GLU A CA 1
ATOM 917 C C . GLU A 1 118 ? 18.777 -5.520 -7.460 1.00 97.94 118 GLU A C 1
ATOM 919 O O . GLU A 1 118 ? 18.716 -5.195 -6.275 1.00 97.94 118 GLU A O 1
ATOM 924 N N . ASN A 1 119 ? 18.515 -4.665 -8.455 1.00 97.44 119 ASN A N 1
ATOM 925 C CA . ASN A 1 119 ? 18.156 -3.269 -8.207 1.00 97.44 119 ASN A CA 1
ATOM 926 C C . ASN A 1 119 ? 16.792 -3.163 -7.517 1.00 97.44 119 ASN A C 1
ATOM 928 O O . ASN A 1 119 ? 16.637 -2.378 -6.584 1.00 97.44 119 ASN A O 1
ATOM 932 N N . VAL A 1 120 ? 15.814 -3.974 -7.934 1.00 96.81 120 VAL A N 1
ATOM 933 C CA . VAL A 1 120 ? 14.480 -3.985 -7.315 1.00 96.81 120 VAL A CA 1
ATOM 934 C C . VAL A 1 120 ? 14.544 -4.493 -5.874 1.00 96.81 120 VAL A C 1
ATOM 936 O O . VAL A 1 120 ? 14.032 -3.837 -4.969 1.00 96.81 120 VAL A O 1
ATOM 939 N N . ILE A 1 121 ? 15.205 -5.629 -5.636 1.00 96.50 121 ILE A N 1
ATOM 940 C CA . ILE A 1 121 ? 15.341 -6.189 -4.285 1.00 96.50 121 ILE A CA 1
ATOM 941 C C . ILE A 1 121 ? 16.152 -5.256 -3.379 1.00 96.50 121 ILE A C 1
ATOM 943 O O . ILE A 1 121 ? 15.788 -5.066 -2.218 1.00 96.50 121 ILE A O 1
ATOM 947 N N . GLY A 1 122 ? 17.227 -4.655 -3.896 1.00 94.56 122 GLY A N 1
ATOM 948 C CA . GLY A 1 122 ? 18.018 -3.662 -3.171 1.00 94.56 122 GLY A CA 1
ATOM 949 C C . GLY A 1 122 ? 17.172 -2.466 -2.735 1.00 94.56 122 GLY A C 1
ATOM 950 O O . GLY A 1 122 ? 17.198 -2.102 -1.560 1.00 94.56 122 GLY A O 1
ATOM 951 N N . LEU A 1 123 ? 16.355 -1.928 -3.647 1.00 92.69 123 LEU A N 1
ATOM 952 C CA . LEU A 1 123 ? 15.446 -0.815 -3.372 1.00 92.69 123 LEU A CA 1
ATOM 953 C C . LEU A 1 123 ? 14.428 -1.151 -2.273 1.00 92.69 123 LEU A C 1
ATOM 955 O O . LEU A 1 123 ? 14.237 -0.356 -1.352 1.00 92.69 123 LEU A O 1
ATOM 959 N N . PHE A 1 124 ? 13.790 -2.323 -2.341 1.00 91.00 124 PHE A N 1
ATOM 960 C CA . PHE A 1 124 ? 12.843 -2.749 -1.307 1.00 91.00 124 PHE A CA 1
ATOM 961 C C . PHE A 1 124 ? 13.516 -2.900 0.062 1.00 91.00 124 PHE A C 1
ATOM 963 O O . PHE A 1 124 ? 13.009 -2.375 1.054 1.00 91.00 124 PHE A O 1
ATOM 970 N N . LYS A 1 125 ? 14.693 -3.535 0.124 1.00 91.31 125 LYS A N 1
ATOM 971 C CA . LYS A 1 125 ? 15.452 -3.690 1.376 1.00 91.31 125 LYS A CA 1
ATOM 972 C C . LYS A 1 125 ? 15.881 -2.352 1.973 1.00 91.31 125 LYS A C 1
ATOM 974 O O . LYS A 1 125 ? 15.787 -2.170 3.185 1.00 91.31 125 LYS A O 1
ATOM 979 N N . GLU A 1 126 ? 16.331 -1.414 1.142 1.00 88.12 126 GLU A N 1
ATOM 980 C CA . GLU A 1 126 ? 16.707 -0.071 1.590 1.00 88.12 126 GLU A CA 1
ATOM 981 C C . GLU A 1 126 ? 15.507 0.669 2.193 1.00 88.12 126 GLU A C 1
ATOM 983 O O . GLU A 1 126 ? 15.614 1.247 3.278 1.00 88.12 126 GLU A O 1
ATOM 988 N N . ARG A 1 127 ? 14.344 0.612 1.531 1.00 84.88 127 ARG A N 1
ATOM 989 C CA . ARG A 1 127 ? 13.111 1.244 2.022 1.00 84.88 127 ARG A CA 1
ATOM 990 C C . ARG A 1 127 ? 12.631 0.630 3.331 1.00 84.88 127 ARG A C 1
ATOM 992 O O . ARG A 1 127 ? 12.328 1.389 4.251 1.00 84.88 127 ARG A O 1
ATOM 999 N N . ILE A 1 128 ? 12.619 -0.703 3.437 1.00 83.38 128 ILE A N 1
ATOM 1000 C CA . ILE A 1 128 ? 12.298 -1.405 4.688 1.00 83.38 128 ILE A CA 1
ATOM 1001 C C . ILE A 1 128 ? 13.264 -0.949 5.783 1.00 83.38 128 ILE A C 1
ATOM 1003 O O . ILE A 1 128 ? 12.826 -0.401 6.791 1.00 83.38 128 ILE A O 1
ATOM 1007 N N . SER A 1 129 ? 14.577 -1.053 5.560 1.00 84.56 129 SER A N 1
ATOM 1008 C CA . SER A 1 129 ? 15.577 -0.670 6.563 1.00 84.56 129 SER A CA 1
ATOM 1009 C C . SER A 1 129 ? 15.439 0.794 6.996 1.00 84.56 129 SER A C 1
ATOM 1011 O O . SER A 1 129 ? 15.438 1.093 8.189 1.00 84.56 129 SER A O 1
ATOM 1013 N N . SER A 1 130 ? 15.235 1.724 6.060 1.00 80.25 130 SER A N 1
ATOM 1014 C CA . SER A 1 130 ? 14.987 3.142 6.364 1.00 80.25 130 SER A CA 1
ATOM 1015 C C . SER A 1 130 ? 13.751 3.348 7.249 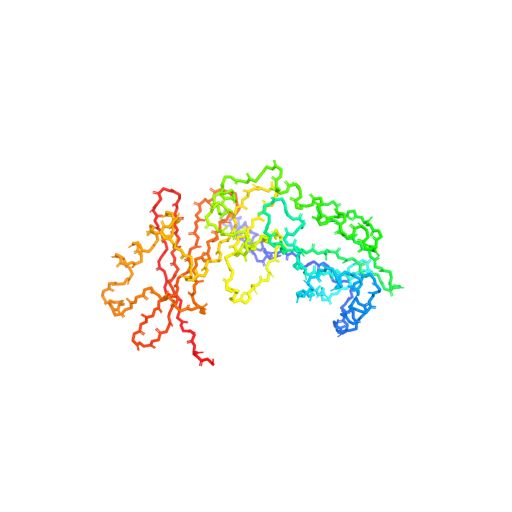1.00 80.25 130 SER A C 1
ATOM 1017 O O . SER A 1 130 ? 13.715 4.214 8.139 1.00 80.25 130 SER A O 1
ATOM 1019 N N . ALA A 1 131 ? 12.724 2.533 7.037 1.00 75.81 131 ALA A N 1
ATOM 1020 C CA . ALA A 1 131 ? 11.507 2.601 7.812 1.00 75.81 131 ALA A CA 1
ATOM 1021 C C . ALA A 1 131 ? 11.641 1.953 9.206 1.00 75.81 131 ALA A C 1
ATOM 1023 O O . ALA A 1 131 ? 11.051 2.468 10.159 1.00 75.81 131 ALA A O 1
ATOM 1024 N N . GLU A 1 132 ? 12.459 0.906 9.335 1.00 80.25 132 GLU A N 1
ATOM 1025 C CA . GLU A 1 132 ? 12.686 0.144 10.572 1.00 80.25 132 GLU A CA 1
ATOM 1026 C C . GLU A 1 132 ? 13.818 0.681 11.465 1.00 80.25 132 GLU A C 1
ATOM 1028 O O . GLU A 1 132 ? 13.800 0.460 12.674 1.00 80.25 132 GLU A O 1
ATOM 1033 N N . ASN A 1 133 ? 14.778 1.440 10.927 1.00 79.56 133 ASN A N 1
ATOM 1034 C CA . ASN A 1 133 ? 15.897 1.982 11.714 1.00 79.56 133 ASN A CA 1
ATOM 1035 C C . ASN A 1 133 ? 15.466 3.095 12.687 1.00 79.56 133 ASN A C 1
ATOM 1037 O O . ASN A 1 133 ? 16.152 3.378 13.668 1.00 79.56 133 ASN A O 1
ATOM 1041 N N . ASN A 1 134 ? 14.334 3.749 12.418 1.00 75.31 134 ASN A N 1
ATOM 1042 C CA . ASN A 1 134 ? 13.730 4.732 13.317 1.00 75.31 134 ASN A CA 1
ATOM 1043 C C . ASN A 1 134 ? 12.215 4.838 13.052 1.00 75.31 134 ASN A C 1
ATOM 1045 O O . ASN A 1 134 ? 11.759 5.809 12.428 1.00 75.31 134 ASN A O 1
ATOM 1049 N N . PRO A 1 135 ? 11.429 3.820 13.441 1.00 74.44 135 PRO A N 1
ATOM 1050 C CA . PRO A 1 135 ? 9.986 3.827 13.271 1.00 74.44 135 PRO A CA 1
ATOM 1051 C C . PRO A 1 135 ? 9.357 4.870 14.196 1.00 74.44 135 PRO A C 1
ATOM 1053 O O . PRO A 1 135 ? 9.853 5.157 15.292 1.00 74.44 135 PRO A O 1
ATOM 1056 N N . SER A 1 136 ? 8.215 5.418 13.783 1.00 69.69 136 SER A N 1
ATOM 1057 C CA . SER A 1 136 ? 7.449 6.298 14.663 1.00 69.69 136 SER A CA 1
ATOM 1058 C C . SER A 1 136 ? 7.010 5.543 15.931 1.00 69.69 136 SER A C 1
ATOM 1060 O O . SER A 1 136 ? 6.863 4.315 15.905 1.00 69.69 136 SER A O 1
ATOM 1062 N N . PRO A 1 137 ? 6.777 6.233 17.065 1.00 75.19 137 PRO A N 1
ATOM 1063 C CA . PRO A 1 137 ? 6.226 5.596 18.262 1.00 75.19 137 PRO A CA 1
ATOM 1064 C C . PRO A 1 137 ? 4.953 4.785 17.983 1.00 75.19 137 PRO A C 1
ATOM 1066 O O . PRO A 1 137 ? 4.818 3.689 18.512 1.00 75.19 137 PRO A O 1
ATOM 1069 N N . LYS A 1 138 ? 4.078 5.271 17.091 1.00 69.56 138 LYS A N 1
ATOM 1070 C CA . LYS A 1 138 ? 2.842 4.580 16.697 1.00 69.56 138 LYS A CA 1
ATOM 1071 C C . LYS A 1 138 ? 3.083 3.303 15.888 1.00 69.56 138 LYS A C 1
ATOM 1073 O O . LYS A 1 138 ? 2.416 2.308 16.136 1.00 69.56 138 LYS A O 1
ATOM 1078 N N . VAL A 1 139 ? 4.070 3.287 14.989 1.00 71.69 139 VAL A N 1
ATOM 1079 C CA . VAL A 1 139 ? 4.463 2.054 14.280 1.00 71.69 139 VAL A CA 1
ATOM 1080 C C . VAL A 1 139 ? 4.999 1.014 15.269 1.00 71.69 139 VAL A C 1
ATOM 1082 O O . VAL A 1 139 ? 4.610 -0.146 15.201 1.00 71.69 139 VAL A O 1
ATOM 1085 N N . ARG A 1 140 ? 5.824 1.425 16.244 1.00 72.25 140 ARG A N 1
ATOM 1086 C CA . ARG A 1 140 ? 6.303 0.516 17.304 1.00 72.25 140 ARG A CA 1
ATOM 1087 C C . ARG A 1 140 ? 5.171 -0.022 18.168 1.00 72.25 140 ARG A C 1
ATOM 1089 O O . ARG A 1 140 ? 5.153 -1.209 18.462 1.00 72.25 140 ARG A O 1
ATOM 1096 N N . GLU A 1 141 ? 4.247 0.846 18.568 1.00 71.44 141 GLU A N 1
ATOM 1097 C CA . GLU A 1 141 ? 3.063 0.471 19.342 1.00 71.44 141 GLU A CA 1
ATOM 1098 C C . GLU A 1 141 ? 2.208 -0.554 18.587 1.00 71.44 141 GLU A C 1
ATOM 1100 O O . GLU A 1 141 ? 1.816 -1.561 19.169 1.00 71.44 141 GLU A O 1
ATOM 1105 N N . PHE A 1 142 ? 1.972 -0.333 17.292 1.00 72.88 142 PHE A N 1
ATOM 1106 C CA . PHE A 1 142 ? 1.237 -1.268 16.444 1.00 72.88 142 PHE A CA 1
ATOM 1107 C C . PHE A 1 142 ? 1.936 -2.627 16.351 1.00 72.88 142 PHE A C 1
ATOM 1109 O O . PHE A 1 142 ? 1.312 -3.644 16.630 1.00 72.88 142 PHE A O 1
ATOM 1116 N N . ILE A 1 143 ? 3.234 -2.651 16.034 1.00 71.81 143 ILE A N 1
ATOM 1117 C CA . ILE A 1 143 ? 4.018 -3.895 15.931 1.00 71.81 143 ILE A CA 1
ATOM 1118 C C . ILE A 1 143 ? 4.056 -4.645 17.271 1.00 71.81 143 ILE A C 1
ATOM 1120 O O . ILE A 1 143 ? 4.040 -5.868 17.293 1.00 71.81 143 ILE A O 1
ATOM 1124 N N . ALA A 1 144 ? 4.090 -3.935 18.402 1.00 71.00 144 ALA A N 1
ATOM 1125 C CA . ALA A 1 144 ? 4.075 -4.568 19.719 1.00 71.00 144 ALA A CA 1
ATOM 1126 C C . ALA A 1 144 ? 2.730 -5.241 20.055 1.00 71.00 144 ALA A C 1
ATOM 1128 O O . ALA A 1 144 ? 2.711 -6.190 20.837 1.00 71.00 144 ALA A O 1
ATOM 1129 N N . LYS A 1 145 ? 1.622 -4.742 19.492 1.00 69.81 145 LYS A N 1
ATOM 1130 C CA . LYS A 1 145 ? 0.253 -5.223 19.759 1.00 69.81 145 LYS A CA 1
ATOM 1131 C C . LYS A 1 145 ? -0.236 -6.239 18.732 1.00 69.81 145 LYS A C 1
ATOM 1133 O O . LYS A 1 145 ? -1.050 -7.104 19.038 1.00 69.81 145 LYS A O 1
ATOM 1138 N N . VAL A 1 146 ? 0.267 -6.154 17.506 1.00 64.06 146 VAL A N 1
ATOM 1139 C CA . VAL A 1 146 ? -0.084 -7.056 16.413 1.00 64.06 146 VAL A CA 1
ATOM 1140 C C . VAL A 1 146 ? 1.011 -8.108 16.284 1.00 64.06 146 VAL A C 1
ATOM 1142 O O . VAL A 1 146 ? 2.165 -7.783 16.028 1.00 64.06 146 VAL A O 1
ATOM 1145 N N . SER A 1 147 ? 0.658 -9.385 16.461 1.00 53.97 147 SER A N 1
ATOM 1146 C CA . SER A 1 147 ? 1.602 -10.499 16.294 1.00 53.97 147 SER A CA 1
ATOM 1147 C C . SER A 1 147 ? 2.325 -10.413 14.933 1.00 53.97 147 SER A C 1
ATOM 1149 O O . SER A 1 147 ? 1.662 -10.103 13.939 1.00 53.97 147 SER A O 1
ATOM 1151 N N . PRO A 1 148 ? 3.633 -10.737 14.832 1.00 49.50 148 PRO A N 1
ATOM 1152 C CA . PRO A 1 148 ? 4.417 -10.599 13.594 1.00 49.50 148 PRO A CA 1
ATOM 1153 C C . PRO A 1 148 ? 3.777 -11.258 12.356 1.00 49.50 148 PRO A C 1
ATOM 1155 O O . PRO A 1 148 ? 3.872 -10.747 11.248 1.00 49.50 148 PRO A O 1
ATOM 1158 N N . MET A 1 149 ? 3.020 -12.346 12.544 1.00 36.75 149 MET A N 1
ATOM 1159 C CA . MET A 1 149 ? 2.332 -13.076 11.465 1.00 36.75 149 MET A CA 1
ATOM 1160 C C . MET A 1 149 ? 1.004 -12.454 10.995 1.00 36.75 149 MET A C 1
ATOM 1162 O O . MET A 1 149 ? 0.348 -13.010 10.116 1.00 36.75 149 MET A O 1
ATOM 1166 N N . GLN A 1 150 ? 0.575 -11.342 11.591 1.00 47.03 150 GLN A N 1
ATOM 1167 C CA . GLN A 1 150 ? -0.715 -10.699 11.321 1.00 47.03 150 GLN A CA 1
ATOM 1168 C C . GLN A 1 150 ? -0.581 -9.218 10.949 1.00 47.03 150 GLN A C 1
ATOM 1170 O O . GLN A 1 150 ? -1.604 -8.562 10.791 1.00 47.03 150 GLN A O 1
ATOM 1175 N N . GLY A 1 151 ? 0.641 -8.690 10.823 1.00 43.16 151 GLY A N 1
ATOM 1176 C CA . GLY A 1 151 ? 0.903 -7.293 10.477 1.00 43.16 151 GLY A CA 1
ATOM 1177 C C . GLY A 1 151 ? 1.273 -7.112 9.004 1.00 43.16 151 GLY A C 1
ATOM 1178 O O . GLY A 1 151 ? 2.217 -7.743 8.529 1.00 43.16 151 GLY A O 1
ATOM 1179 N N . ASN A 1 152 ? 0.570 -6.221 8.299 1.00 45.72 152 ASN A N 1
ATOM 1180 C CA . ASN A 1 152 ? 0.986 -5.700 6.993 1.00 45.72 152 ASN A CA 1
ATOM 1181 C C . ASN A 1 152 ? 1.385 -4.218 7.117 1.00 45.72 152 ASN A C 1
ATOM 1183 O O . ASN A 1 152 ? 0.608 -3.391 7.603 1.00 45.72 152 ASN A O 1
ATOM 1187 N N . LEU A 1 153 ? 2.603 -3.889 6.689 1.00 45.53 153 LEU A N 1
ATOM 1188 C CA . LEU A 1 153 ? 3.124 -2.532 6.607 1.00 45.53 153 LEU A CA 1
ATOM 1189 C C . LEU A 1 153 ? 3.100 -2.053 5.157 1.00 45.53 153 LEU A C 1
ATOM 1191 O O . LEU A 1 153 ? 3.957 -2.411 4.353 1.00 45.53 153 LEU A O 1
ATOM 1195 N N . SER A 1 154 ? 2.153 -1.177 4.820 1.00 47.31 154 SER A N 1
ATOM 1196 C CA . SER A 1 154 ? 2.185 -0.496 3.525 1.00 47.31 154 SER A CA 1
ATOM 1197 C C . SER A 1 154 ? 2.852 0.870 3.658 1.00 47.31 154 SER A C 1
ATOM 1199 O O . SER A 1 154 ? 2.348 1.766 4.346 1.00 47.31 154 SER A O 1
ATOM 1201 N N 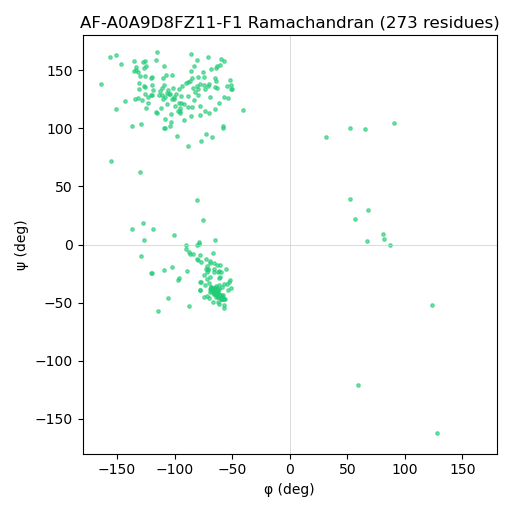. SER A 1 155 ? 3.980 1.049 2.970 1.00 42.66 155 SER A N 1
ATOM 1202 C CA . SER A 1 155 ? 4.517 2.378 2.694 1.00 42.66 155 SER A CA 1
ATOM 1203 C C . SER A 1 155 ? 3.846 2.900 1.434 1.00 42.66 155 SER A C 1
ATOM 1205 O O . SER A 1 155 ? 4.087 2.388 0.344 1.00 42.66 155 SER A O 1
ATOM 1207 N N . CYS A 1 156 ? 2.990 3.912 1.558 1.00 46.19 156 CYS A N 1
ATOM 1208 C CA . CYS A 1 156 ? 2.298 4.450 0.395 1.00 46.19 156 CYS A CA 1
ATOM 1209 C C . CYS A 1 156 ? 2.500 5.954 0.240 1.00 46.19 156 CYS A C 1
ATOM 1211 O O . CYS A 1 156 ? 2.298 6.734 1.171 1.00 46.19 156 CYS A O 1
ATOM 1213 N N . CYS A 1 157 ? 2.776 6.340 -1.003 1.00 32.75 157 CYS A N 1
ATOM 1214 C CA . CYS A 1 157 ? 2.101 7.460 -1.635 1.00 32.75 157 CYS A CA 1
ATOM 1215 C C . CYS A 1 157 ? 1.155 6.861 -2.702 1.00 32.75 157 CYS A C 1
ATOM 1217 O O . CYS A 1 157 ? 1.635 6.419 -3.742 1.00 32.75 157 CYS A O 1
ATOM 1219 N N . TRP A 1 158 ? -0.160 6.906 -2.420 1.00 31.91 158 TRP A N 1
ATOM 1220 C CA . TRP A 1 158 ? -1.347 6.603 -3.260 1.00 31.91 158 TRP A CA 1
ATOM 1221 C C . TRP A 1 158 ? -1.969 5.179 -3.321 1.00 31.91 158 TRP A C 1
ATOM 1223 O O . TRP A 1 158 ? -1.510 4.283 -4.016 1.00 31.91 158 TRP A O 1
ATOM 1233 N N . LEU A 1 159 ? -3.117 5.077 -2.622 1.00 28.52 159 LEU A N 1
ATOM 1234 C CA . LEU A 1 159 ? -4.417 4.437 -2.929 1.00 28.52 159 LEU A CA 1
ATOM 1235 C C . LEU A 1 159 ? -4.463 3.173 -3.816 1.00 28.52 159 LEU A C 1
ATOM 1237 O O . LEU A 1 159 ? -4.743 3.238 -5.009 1.00 28.52 159 LEU A O 1
ATOM 1241 N N . GLY A 1 160 ? -4.425 2.020 -3.149 1.00 23.81 160 GLY A N 1
ATOM 1242 C CA . GLY A 1 160 ? -5.255 0.860 -3.474 1.00 23.81 160 GLY A CA 1
ATOM 1243 C C . GLY A 1 160 ? -5.964 0.416 -2.194 1.00 23.81 160 GLY A C 1
ATOM 1244 O O . GLY A 1 160 ? -5.326 0.244 -1.154 1.00 23.81 160 GLY A O 1
ATOM 1245 N N . THR A 1 161 ? -7.291 0.330 -2.195 1.00 29.55 161 THR A N 1
ATOM 1246 C CA . THR A 1 161 ? -8.041 -0.330 -1.115 1.00 29.55 161 THR A CA 1
ATOM 1247 C C . THR A 1 161 ? -7.683 -1.808 -1.132 1.00 29.55 161 THR A C 1
ATOM 1249 O O . THR A 1 161 ? -7.964 -2.475 -2.128 1.00 29.55 161 THR A O 1
ATOM 1252 N N . MET A 1 162 ? -7.061 -2.313 -0.063 1.00 32.72 162 MET A N 1
ATOM 1253 C CA . MET A 1 162 ? -6.941 -3.758 0.098 1.00 32.72 162 MET A CA 1
ATOM 1254 C C . MET A 1 162 ? -8.348 -4.347 0.285 1.00 32.72 162 MET A C 1
ATOM 1256 O O . MET A 1 162 ? -9.191 -3.713 0.931 1.00 32.72 162 MET A O 1
ATOM 1260 N N . PRO A 1 163 ? -8.636 -5.541 -0.261 1.00 32.28 163 PRO A N 1
ATOM 1261 C CA . PRO A 1 163 ? -9.763 -6.331 0.226 1.00 32.28 163 PRO A CA 1
ATOM 1262 C C . PRO A 1 163 ? -9.586 -6.588 1.736 1.00 32.28 163 PRO A C 1
ATOM 1264 O O . PRO A 1 163 ? -8.455 -6.518 2.219 1.00 32.28 163 PRO A O 1
ATOM 1267 N N . PRO A 1 164 ? -10.658 -6.892 2.494 1.00 38.84 164 PRO A N 1
ATOM 1268 C CA . PRO A 1 164 ? -10.533 -7.252 3.903 1.00 38.84 164 PRO A CA 1
ATOM 1269 C C . PRO A 1 164 ? -9.611 -8.470 4.025 1.00 38.84 164 PRO A C 1
ATOM 1271 O O . PRO A 1 164 ? -9.986 -9.598 3.704 1.00 38.84 164 PRO A O 1
ATOM 1274 N N . SER A 1 165 ? -8.367 -8.215 4.417 1.00 47.25 165 SER A N 1
ATOM 1275 C CA . SER A 1 165 ? -7.420 -9.244 4.809 1.00 47.25 165 SER A CA 1
ATOM 1276 C C . SER A 1 165 ? -7.761 -9.647 6.245 1.00 47.25 165 SER A C 1
ATOM 1278 O O . SER A 1 165 ? -8.100 -8.774 7.044 1.00 47.25 165 SER A O 1
ATOM 1280 N N . PRO A 1 166 ? -7.634 -10.926 6.637 1.00 56.22 166 PRO A N 1
ATOM 1281 C CA . PRO A 1 166 ? -7.706 -11.316 8.048 1.00 56.22 166 PRO A CA 1
ATOM 1282 C C . PRO A 1 166 ? -6.547 -10.739 8.890 1.00 56.22 166 PRO A C 1
ATOM 1284 O O . PRO A 1 166 ? -6.397 -11.095 10.056 1.00 56.22 166 PRO A O 1
ATOM 1287 N N . TRP A 1 167 ? -5.684 -9.909 8.300 1.00 63.44 167 TRP A N 1
ATOM 1288 C CA . TRP A 1 167 ? -4.501 -9.324 8.915 1.00 63.44 167 TRP A CA 1
ATOM 1289 C C . TRP A 1 167 ? -4.761 -7.875 9.312 1.00 63.44 167 TRP A C 1
ATOM 1291 O O . TRP A 1 167 ? -5.471 -7.146 8.621 1.00 63.44 167 TRP A O 1
ATOM 1301 N N . ALA A 1 168 ? -4.151 -7.457 10.414 1.00 69.88 168 ALA A N 1
ATOM 1302 C CA . ALA A 1 168 ? -4.080 -6.057 10.773 1.00 69.88 168 ALA A CA 1
ATOM 1303 C C . ALA A 1 168 ? -3.078 -5.345 9.856 1.00 69.88 168 ALA A C 1
ATOM 1305 O O . ALA A 1 168 ? -1.953 -5.796 9.647 1.00 69.88 168 ALA A O 1
ATOM 1306 N N . GLU A 1 169 ? -3.467 -4.196 9.332 1.00 74.38 169 GLU A N 1
ATOM 1307 C CA . GLU A 1 169 ? -2.630 -3.358 8.487 1.00 74.38 169 GLU A CA 1
ATOM 1308 C C . GLU A 1 169 ? -2.465 -1.983 9.126 1.00 74.38 169 GLU A C 1
ATOM 1310 O O . GLU A 1 169 ? -3.396 -1.414 9.705 1.00 7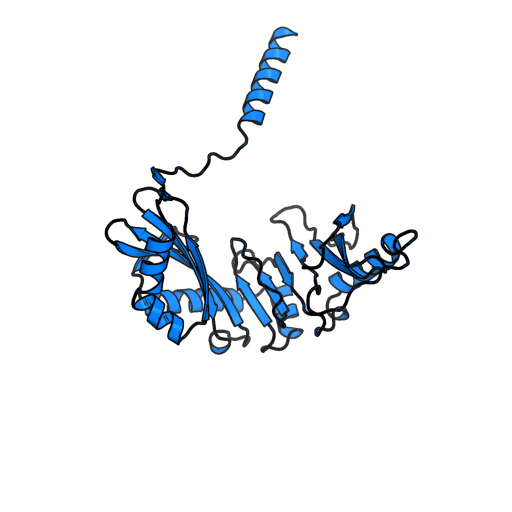4.38 169 GLU A O 1
ATOM 1315 N N . ILE A 1 170 ? -1.267 -1.431 8.976 1.00 72.12 170 ILE A N 1
ATOM 1316 C CA . ILE A 1 170 ? -1.008 -0.019 9.216 1.00 72.12 170 ILE A CA 1
ATOM 1317 C C . ILE A 1 170 ? -0.358 0.575 7.968 1.00 72.12 170 ILE A C 1
ATOM 1319 O O . ILE A 1 170 ? 0.629 0.062 7.430 1.00 72.12 170 ILE A O 1
ATOM 1323 N N . ARG A 1 171 ? -0.915 1.691 7.502 1.00 74.50 171 ARG A N 1
ATOM 1324 C CA . ARG A 1 171 ? -0.332 2.488 6.424 1.00 74.50 171 ARG A CA 1
ATOM 1325 C C . ARG A 1 171 ? 0.408 3.649 7.028 1.00 74.50 171 ARG A C 1
ATOM 1327 O O . ARG A 1 171 ? -0.149 4.390 7.838 1.00 74.50 171 ARG A O 1
ATOM 1334 N N . TYR A 1 172 ? 1.647 3.847 6.615 1.00 67.62 172 TYR A N 1
ATOM 1335 C CA . TYR A 1 172 ? 2.462 4.928 7.145 1.00 67.62 172 TYR A CA 1
ATOM 1336 C C . TYR A 1 172 ? 3.412 5.478 6.089 1.00 67.62 172 TYR A C 1
ATOM 1338 O O . TYR A 1 172 ? 3.794 4.808 5.130 1.00 67.62 172 TYR A O 1
ATOM 1346 N N . ASN A 1 173 ? 3.814 6.727 6.276 1.00 67.69 173 ASN A N 1
ATOM 1347 C CA . ASN A 1 173 ? 4.889 7.325 5.512 1.00 67.69 173 ASN A CA 1
ATOM 1348 C C . ASN A 1 173 ? 6.221 7.043 6.203 1.00 67.69 173 ASN A C 1
ATOM 1350 O O . ASN A 1 173 ? 6.469 7.536 7.307 1.00 67.69 173 ASN A O 1
ATOM 1354 N N . ALA A 1 174 ? 7.127 6.330 5.544 1.00 66.00 174 ALA A N 1
ATOM 1355 C CA . ALA A 1 174 ? 8.467 6.131 6.085 1.00 66.00 174 ALA A CA 1
ATOM 1356 C C . ALA A 1 174 ? 9.280 7.440 6.178 1.00 66.00 174 ALA A C 1
ATOM 1358 O O . ALA A 1 174 ? 10.167 7.522 7.027 1.00 66.00 174 ALA A O 1
ATOM 1359 N N . ASN A 1 175 ? 8.962 8.467 5.378 1.00 63.81 175 ASN A N 1
ATOM 1360 C CA . ASN A 1 175 ? 9.679 9.746 5.365 1.00 63.81 175 ASN A CA 1
ATOM 1361 C C . ASN A 1 175 ? 9.128 10.729 6.397 1.00 63.81 175 ASN A C 1
ATOM 1363 O O . ASN A 1 175 ? 9.881 11.242 7.219 1.00 63.81 175 ASN A O 1
ATOM 1367 N N . THR A 1 176 ? 7.814 10.982 6.386 1.00 65.12 176 THR A N 1
ATOM 1368 C CA . THR A 1 176 ? 7.198 11.892 7.372 1.00 65.12 176 THR A CA 1
ATOM 1369 C C . THR A 1 176 ? 6.997 11.230 8.734 1.00 65.12 176 THR A C 1
ATOM 1371 O O . THR A 1 176 ? 6.661 11.912 9.698 1.00 65.12 176 THR A O 1
ATOM 1374 N N . LYS A 1 177 ? 7.210 9.907 8.828 1.00 67.69 177 LYS A N 1
ATOM 1375 C CA . LYS A 1 177 ? 6.984 9.085 10.027 1.00 67.69 177 LYS A CA 1
ATOM 1376 C C . LYS A 1 177 ? 5.538 9.173 10.544 1.00 67.69 177 LYS A C 1
ATOM 1378 O O . LYS A 1 177 ? 5.276 8.872 11.708 1.00 67.69 177 LYS A O 1
ATOM 1383 N N . LEU A 1 178 ? 4.599 9.564 9.680 1.00 66.00 178 LEU A N 1
ATOM 1384 C CA . LEU A 1 178 ? 3.179 9.677 9.999 1.00 66.00 178 LEU A CA 1
ATOM 1385 C C . LEU A 1 178 ? 2.447 8.389 9.643 1.00 66.00 178 LEU A C 1
ATOM 1387 O O . LEU A 1 178 ? 2.659 7.827 8.572 1.00 66.00 178 LEU A O 1
ATOM 1391 N N . VAL A 1 179 ? 1.565 7.952 10.533 1.00 69.00 179 VAL A N 1
ATOM 1392 C CA . VAL A 1 179 ? 0.599 6.887 10.257 1.00 69.00 179 VAL A CA 1
ATOM 1393 C C . VAL A 1 179 ? -0.611 7.518 9.578 1.00 69.00 179 VAL A C 1
ATOM 1395 O O . VAL A 1 179 ? -1.075 8.568 10.005 1.00 69.00 179 VAL A O 1
ATOM 1398 N N . TYR A 1 180 ? -1.099 6.904 8.508 1.00 65.94 180 TYR A N 1
ATOM 1399 C CA . TYR A 1 180 ? -2.220 7.404 7.716 1.00 65.94 180 TYR A CA 1
ATOM 1400 C C . TYR A 1 180 ? -3.487 6.591 7.854 1.00 65.94 180 TYR A C 1
ATOM 1402 O O . TYR A 1 180 ? -4.529 7.092 7.457 1.00 65.94 180 TYR A O 1
ATOM 1410 N N . GLU A 1 181 ? -3.385 5.329 8.260 1.00 70.94 181 GLU A N 1
ATOM 1411 C CA . GLU A 1 181 ? -4.512 4.405 8.277 1.00 70.94 181 GLU A CA 1
ATOM 1412 C C . GLU A 1 181 ? -4.161 3.205 9.153 1.00 70.94 181 GLU A C 1
ATOM 1414 O O . GLU A 1 181 ? -3.050 2.684 9.065 1.00 70.94 181 GLU A O 1
ATOM 1419 N N . TYR A 1 182 ? -5.117 2.759 9.964 1.00 70.44 182 TYR A N 1
ATOM 1420 C CA . TYR A 1 182 ? -5.143 1.408 10.513 1.00 70.44 182 TYR A CA 1
ATOM 1421 C C . TYR A 1 182 ? -6.288 0.657 9.839 1.00 70.44 182 TYR A C 1
ATOM 1423 O O . TYR A 1 182 ? -7.344 1.237 9.588 1.00 70.44 182 TYR A O 1
ATOM 1431 N N . LEU A 1 183 ? -6.100 -0.625 9.568 1.00 71.69 183 LEU A N 1
ATOM 1432 C CA . LEU A 1 183 ? -7.174 -1.539 9.201 1.00 71.69 183 LEU A CA 1
ATOM 1433 C C . LEU A 1 183 ? -7.029 -2.749 10.115 1.00 71.69 183 LEU A C 1
ATOM 1435 O O . LEU A 1 183 ? -6.107 -3.540 9.961 1.00 71.69 183 LEU A O 1
ATOM 1439 N N . LEU A 1 184 ? -7.884 -2.838 11.132 1.00 71.00 184 LEU A N 1
ATOM 1440 C CA . LEU A 1 184 ? -7.810 -3.882 12.148 1.00 71.00 184 LEU A CA 1
ATOM 1441 C C . LEU A 1 184 ? -8.966 -4.866 11.953 1.00 71.00 184 LEU A C 1
ATOM 1443 O O . LEU A 1 184 ? -10.112 -4.420 11.949 1.00 71.00 184 LEU A O 1
ATOM 1447 N N . PRO A 1 185 ? -8.713 -6.181 11.845 1.00 69.81 185 PRO A N 1
ATOM 1448 C CA . PRO A 1 185 ? -9.773 -7.181 11.849 1.00 69.81 185 PRO A CA 1
ATOM 1449 C C . PRO A 1 185 ? -10.397 -7.309 13.249 1.00 69.81 185 PRO A C 1
ATOM 1451 O O . PRO A 1 185 ? -9.790 -6.942 14.260 1.00 69.81 185 PRO A O 1
ATOM 1454 N N . ASN A 1 186 ? -11.604 -7.880 13.336 1.00 67.00 186 ASN A N 1
ATOM 1455 C CA . ASN A 1 186 ? -12.307 -8.088 14.616 1.00 67.00 186 ASN A CA 1
ATOM 1456 C C . ASN A 1 186 ? -11.600 -9.082 15.550 1.00 67.00 186 ASN A C 1
ATOM 1458 O O . ASN A 1 186 ? -11.911 -9.143 16.737 1.00 67.00 186 ASN A O 1
ATOM 1462 N N . SER A 1 187 ? -10.667 -9.881 15.024 1.00 67.19 187 SER A N 1
ATOM 1463 C CA . SER A 1 187 ? -9.851 -10.809 15.809 1.00 67.19 187 SER A CA 1
ATOM 1464 C C . SER A 1 187 ? -8.836 -10.107 16.717 1.00 67.19 187 SER A C 1
ATOM 1466 O O . SER A 1 187 ? -8.298 -10.746 17.619 1.00 67.19 187 SER A O 1
ATOM 1468 N N . ILE A 1 188 ? -8.562 -8.818 16.496 1.00 70.62 188 ILE A N 1
ATOM 1469 C CA . ILE A 1 188 ? -7.688 -8.008 17.351 1.00 70.62 188 ILE A CA 1
ATOM 1470 C C . ILE A 1 188 ? -8.509 -7.384 18.482 1.00 70.62 188 ILE A C 1
ATOM 1472 O O . ILE A 1 188 ? -9.622 -6.906 18.271 1.00 70.62 188 ILE A O 1
ATOM 1476 N N . GLN A 1 189 ? -7.949 -7.341 19.693 1.00 73.44 189 GLN A N 1
ATOM 1477 C CA . GLN A 1 189 ? -8.573 -6.643 20.816 1.00 73.44 189 GLN A CA 1
ATOM 1478 C C . GLN A 1 189 ? -8.459 -5.127 20.627 1.00 73.44 189 GLN A C 1
ATOM 1480 O O . GLN A 1 189 ? -7.458 -4.508 20.974 1.00 73.44 189 GLN A O 1
ATOM 1485 N N . TRP A 1 190 ? -9.499 -4.504 20.075 1.00 72.56 190 TRP A N 1
ATOM 1486 C CA . TRP A 1 190 ? -9.484 -3.070 19.766 1.00 72.56 190 TRP A CA 1
ATOM 1487 C C . TRP A 1 190 ? -9.327 -2.163 20.991 1.00 72.56 190 TRP A C 1
ATOM 1489 O O . TRP A 1 190 ? -8.817 -1.057 20.854 1.00 72.56 190 TRP A O 1
ATOM 1499 N N . SER A 1 191 ? -9.699 -2.633 22.187 1.00 70.81 191 SER A N 1
ATOM 1500 C CA . SER A 1 191 ? -9.461 -1.932 23.459 1.00 70.81 191 SER A CA 1
ATOM 1501 C C . SER A 1 191 ? -7.979 -1.693 23.747 1.00 70.81 191 SER A C 1
ATOM 1503 O O . SER A 1 191 ? -7.636 -0.846 24.563 1.00 70.81 191 SER A O 1
ATOM 1505 N N . GLU A 1 192 ? -7.075 -2.410 23.078 1.00 73.00 192 GLU A N 1
ATOM 1506 C CA . GLU A 1 192 ? -5.652 -2.109 23.171 1.00 73.00 192 GLU A CA 1
ATOM 1507 C C . GLU A 1 192 ? -5.293 -0.786 22.482 1.00 73.00 192 GLU A C 1
ATOM 1509 O O . GLU A 1 192 ? -4.209 -0.272 22.729 1.00 73.00 192 GLU A O 1
ATOM 1514 N N . PHE A 1 193 ? -6.170 -0.198 21.661 1.00 75.69 193 PHE A N 1
ATOM 1515 C CA . PHE A 1 193 ? -5.971 1.080 20.973 1.00 75.69 193 PHE A CA 1
ATOM 1516 C C . PHE A 1 193 ? -6.879 2.163 21.595 1.00 75.69 193 PHE A C 1
ATOM 1518 O O . PHE A 1 193 ? -8.065 2.229 21.258 1.00 75.69 193 PHE A O 1
ATOM 1525 N N . PRO A 1 194 ? -6.354 3.041 22.476 1.00 77.56 194 PRO A N 1
ATOM 1526 C CA . PRO A 1 194 ? -7.167 4.013 23.220 1.00 77.56 194 PRO A CA 1
ATOM 1527 C C . PRO A 1 194 ? -7.995 4.952 22.333 1.00 77.56 194 PRO A C 1
ATOM 1529 O O . PRO A 1 194 ? -9.106 5.341 22.686 1.00 77.56 194 PRO A O 1
ATOM 1532 N N . GLU A 1 195 ? -7.471 5.314 21.161 1.00 73.00 195 GLU A N 1
ATOM 1533 C CA . GLU A 1 195 ? -8.178 6.123 20.168 1.00 73.00 195 GLU A CA 1
ATOM 1534 C C . GLU A 1 195 ? -9.429 5.428 19.603 1.00 73.00 195 GLU A C 1
ATOM 1536 O O . GLU A 1 195 ? -10.445 6.087 19.375 1.00 73.00 195 GLU A O 1
ATOM 1541 N N . ILE A 1 196 ? -9.381 4.103 19.426 1.00 77.12 196 ILE A N 1
ATOM 1542 C CA . ILE A 1 196 ? -10.510 3.301 18.943 1.00 77.12 196 ILE A CA 1
ATOM 1543 C C . ILE A 1 196 ? -11.544 3.146 20.053 1.00 77.12 196 ILE A C 1
ATOM 1545 O O . ILE A 1 196 ? -12.731 3.370 19.817 1.00 77.12 196 ILE A O 1
ATOM 1549 N N . GLU A 1 197 ? -11.098 2.839 21.273 1.00 79.88 197 GLU A N 1
ATOM 1550 C CA . GLU A 1 197 ? -11.977 2.751 22.442 1.00 79.88 197 GLU A CA 1
ATOM 1551 C C . GLU A 1 197 ? -12.730 4.068 22.675 1.00 79.88 197 GLU A C 1
ATOM 1553 O O . GLU A 1 197 ? -13.953 4.074 22.832 1.00 79.88 197 GLU A O 1
ATOM 1558 N N . ARG A 1 198 ? -12.026 5.206 22.622 1.00 80.31 198 ARG A N 1
ATOM 1559 C CA . ARG A 1 198 ? -12.659 6.519 22.783 1.00 80.31 198 ARG A CA 1
ATOM 1560 C C . ARG A 1 198 ? -13.703 6.787 21.702 1.00 80.31 198 ARG A C 1
ATOM 1562 O O . ARG A 1 198 ? -14.743 7.382 21.976 1.00 80.31 198 ARG A O 1
ATOM 1569 N N . MET A 1 199 ? -13.429 6.371 20.474 1.00 78.38 199 MET A N 1
ATOM 1570 C CA . MET A 1 199 ? -14.347 6.547 19.357 1.00 78.38 199 MET A CA 1
ATOM 1571 C C . MET A 1 199 ? -15.591 5.660 19.499 1.00 78.38 199 MET A C 1
ATOM 1573 O O . MET A 1 199 ? -16.700 6.149 19.289 1.00 78.38 199 MET A O 1
ATOM 1577 N N . HIS A 1 200 ? -15.433 4.413 19.944 1.00 81.88 200 HIS A N 1
ATOM 1578 C CA . HIS A 1 200 ? -16.557 3.533 20.264 1.00 81.88 200 HIS A CA 1
ATOM 1579 C C . HIS A 1 200 ? -17.488 4.158 21.298 1.00 81.88 200 HIS A C 1
ATOM 1581 O O . HIS A 1 200 ? -18.692 4.221 21.063 1.00 81.88 200 HIS A O 1
ATOM 1587 N N . GLN A 1 201 ? -16.924 4.707 22.378 1.00 84.75 201 GLN A N 1
ATOM 1588 C CA . GLN A 1 201 ? -17.697 5.430 23.388 1.00 84.75 201 GLN A CA 1
ATOM 1589 C C . GLN A 1 201 ? -18.463 6.604 22.768 1.00 84.75 201 GLN A C 1
ATOM 1591 O O . GLN A 1 201 ? -19.654 6.751 23.007 1.00 84.75 201 GLN A O 1
ATOM 1596 N N . ILE A 1 202 ? -17.817 7.416 21.921 1.00 84.19 202 ILE A N 1
ATOM 1597 C CA . ILE A 1 202 ? -18.483 8.547 21.255 1.00 84.19 202 ILE A CA 1
ATOM 1598 C C . ILE A 1 202 ? -19.655 8.066 20.388 1.00 84.19 202 ILE A C 1
ATOM 1600 O O . ILE A 1 202 ? -20.726 8.673 20.441 1.00 84.19 202 ILE A O 1
ATOM 1604 N N . ILE A 1 203 ? -19.478 6.988 19.619 1.00 81.25 203 ILE A N 1
ATOM 1605 C CA . ILE A 1 203 ? -20.540 6.395 18.796 1.00 81.25 203 ILE A CA 1
ATOM 1606 C C . ILE A 1 203 ? -21.687 5.890 19.677 1.00 81.25 203 ILE A C 1
ATOM 1608 O O . ILE A 1 203 ? -22.839 6.232 19.424 1.00 81.25 203 ILE A O 1
ATOM 1612 N N . GLU A 1 204 ? -21.394 5.118 20.717 1.00 86.50 204 GLU A N 1
ATOM 1613 C CA . GLU A 1 204 ? -22.406 4.556 21.616 1.00 86.50 204 GLU A CA 1
ATOM 1614 C C . GLU A 1 204 ? -23.178 5.650 22.371 1.00 86.50 204 GLU A C 1
ATOM 1616 O O . GLU A 1 204 ? -24.403 5.597 22.451 1.00 86.50 204 GLU A O 1
ATOM 1621 N N . GLU A 1 205 ? -22.483 6.679 22.859 1.00 87.06 205 GLU A N 1
ATOM 1622 C CA . GLU A 1 205 ? -23.069 7.769 23.648 1.00 87.06 205 GLU A CA 1
ATOM 1623 C C . GLU A 1 205 ? -23.840 8.793 22.801 1.00 87.06 205 GLU A C 1
ATOM 1625 O O . GLU A 1 205 ? -24.801 9.388 23.290 1.00 87.06 205 GLU A O 1
ATOM 1630 N N . ASN A 1 206 ? -23.418 9.042 21.554 1.00 82.56 206 ASN A N 1
ATOM 1631 C CA . ASN A 1 206 ? -23.914 10.179 20.763 1.00 82.56 206 ASN A CA 1
ATOM 1632 C C . ASN A 1 206 ? -24.598 9.778 19.450 1.00 82.56 206 ASN A C 1
ATOM 1634 O O . ASN A 1 206 ? -25.412 10.551 18.944 1.00 82.56 206 ASN A O 1
ATOM 1638 N N . LEU A 1 207 ? -24.281 8.608 18.881 1.00 81.31 207 LEU A N 1
ATOM 1639 C CA . LEU A 1 207 ? -24.849 8.151 17.608 1.00 81.31 207 LEU A CA 1
ATOM 1640 C C . LEU A 1 207 ? -25.891 7.054 17.783 1.00 81.31 207 LEU A C 1
ATOM 1642 O O . LEU A 1 207 ? -26.958 7.143 17.186 1.00 81.31 207 LEU A O 1
ATOM 1646 N N . LEU A 1 208 ? -25.609 6.038 18.602 1.00 81.62 208 LEU A N 1
ATOM 1647 C CA . LEU A 1 208 ? -26.485 4.876 18.822 1.00 81.62 208 LEU A CA 1
ATOM 1648 C C . LEU A 1 208 ? -27.610 5.179 19.821 1.00 81.62 208 LEU A C 1
ATOM 1650 O O . LEU A 1 208 ? -28.000 4.358 20.647 1.00 81.62 208 LEU A O 1
ATOM 1654 N N . VAL A 1 209 ? -28.146 6.390 19.736 1.00 79.06 209 VAL A N 1
ATOM 1655 C CA . VAL A 1 209 ? -29.248 6.892 20.551 1.00 79.06 209 VAL A CA 1
ATOM 1656 C C . VAL A 1 209 ? -30.451 7.198 19.657 1.00 79.06 209 VAL A C 1
ATOM 1658 O O . VAL A 1 209 ? -30.333 7.376 18.443 1.00 79.06 209 VAL A O 1
ATOM 1661 N N . GLY A 1 210 ? -31.652 7.238 20.240 1.00 79.94 210 GLY A N 1
ATOM 1662 C CA . GLY A 1 210 ? -32.885 7.527 19.498 1.00 79.94 210 GLY A CA 1
ATOM 1663 C C . GLY A 1 210 ? -33.139 6.525 18.365 1.00 79.94 210 GLY A C 1
ATOM 1664 O O . GLY A 1 210 ? -33.247 5.326 18.615 1.00 79.94 210 GLY A O 1
ATOM 1665 N N . ASN A 1 211 ? -33.220 7.005 17.121 1.00 71.88 211 ASN A N 1
ATOM 1666 C CA . ASN A 1 211 ? -33.560 6.193 15.939 1.00 71.88 211 ASN A CA 1
ATOM 1667 C C . ASN A 1 211 ? -32.512 5.132 15.556 1.00 71.88 211 ASN A C 1
ATOM 1669 O O . ASN A 1 211 ? -32.766 4.341 14.655 1.00 71.88 211 ASN A O 1
ATOM 1673 N N . LEU A 1 212 ? -31.344 5.134 16.200 1.00 79.94 212 LEU A N 1
ATOM 1674 C CA . LEU A 1 212 ? -30.261 4.169 15.971 1.00 79.94 212 LEU A CA 1
ATOM 1675 C C . LEU A 1 212 ? -29.945 3.368 17.233 1.00 79.94 212 LEU A C 1
ATOM 1677 O O . LEU A 1 212 ? -28.928 2.690 17.297 1.00 79.94 212 LEU A O 1
ATOM 1681 N N . SER A 1 213 ? -30.817 3.436 18.241 1.00 83.69 213 SER A N 1
ATOM 1682 C CA . SER A 1 213 ? -30.691 2.655 19.478 1.00 83.69 213 SER A CA 1
ATOM 1683 C C . SER A 1 213 ? -30.776 1.143 19.263 1.00 83.69 213 SER A C 1
ATOM 1685 O O . SER A 1 213 ? -30.351 0.380 20.124 1.00 83.69 213 SER A O 1
ATOM 1687 N N . ASN A 1 214 ? -31.304 0.700 18.120 1.00 85.19 214 ASN A N 1
ATOM 1688 C CA . ASN A 1 214 ? -31.295 -0.701 17.706 1.00 85.19 214 ASN A CA 1
ATOM 1689 C C . ASN A 1 214 ? -30.015 -1.101 16.952 1.00 85.19 214 ASN A C 1
ATOM 1691 O O . ASN A 1 214 ? -29.814 -2.278 16.660 1.00 85.19 214 ASN A O 1
ATOM 1695 N N . CYS A 1 215 ? -29.159 -0.140 16.616 1.00 87.00 215 CYS A N 1
ATOM 1696 C CA . CYS A 1 215 ? -27.886 -0.400 15.973 1.00 87.00 215 CYS A CA 1
ATOM 1697 C C . CYS A 1 215 ? -26.811 -0.709 17.021 1.00 87.00 215 CYS A C 1
ATOM 1699 O O . CYS A 1 215 ? -26.815 -0.177 18.129 1.00 87.00 215 CYS A O 1
ATOM 1701 N N . LYS A 1 216 ? -25.836 -1.532 16.645 1.00 87.31 216 LYS A N 1
ATOM 1702 C CA . LYS A 1 216 ? -24.624 -1.794 17.430 1.00 87.31 216 LYS A CA 1
ATOM 1703 C C . LYS A 1 216 ? -23.398 -1.756 16.535 1.00 87.31 216 LYS A C 1
ATOM 1705 O O . LYS A 1 216 ? -23.508 -1.982 15.333 1.00 87.31 216 LYS A O 1
ATOM 1710 N N . ILE A 1 217 ? -22.226 -1.528 17.117 1.00 82.12 217 ILE A N 1
ATOM 1711 C CA . ILE A 1 217 ? -20.963 -1.673 16.388 1.00 82.12 217 ILE A CA 1
ATOM 1712 C C . ILE A 1 217 ? -20.838 -3.129 15.921 1.00 82.12 217 ILE A C 1
ATOM 1714 O O . ILE A 1 217 ? -20.919 -4.067 16.724 1.00 82.12 217 ILE A O 1
ATOM 1718 N N . GLY A 1 218 ? -20.715 -3.319 14.610 1.00 77.31 218 GLY A N 1
ATOM 1719 C CA . GLY A 1 218 ? -20.625 -4.637 14.005 1.00 77.31 218 GLY A CA 1
ATOM 1720 C C . GLY A 1 218 ? -19.254 -5.272 14.215 1.00 77.31 218 GLY A C 1
ATOM 1721 O O . GLY A 1 218 ? -18.244 -4.582 14.301 1.00 77.31 218 GLY A O 1
ATOM 1722 N N . LYS A 1 219 ? -19.234 -6.605 14.313 1.00 72.19 219 LYS A N 1
ATOM 1723 C CA . LYS A 1 219 ? -18.025 -7.407 14.570 1.00 72.19 219 LYS A CA 1
ATOM 1724 C C . LYS A 1 219 ? -17.822 -8.535 13.551 1.00 72.19 219 LYS A C 1
ATOM 1726 O O . LYS A 1 219 ? -17.094 -9.481 13.830 1.00 72.19 219 LYS A O 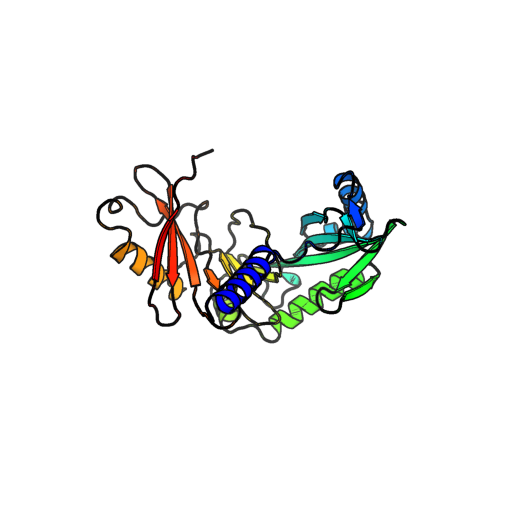1
ATOM 1731 N N . ASP A 1 220 ? -18.475 -8.450 12.391 1.00 66.56 220 ASP A N 1
ATOM 1732 C CA . ASP A 1 220 ? -18.314 -9.436 11.317 1.00 66.56 220 ASP A CA 1
ATOM 1733 C C . ASP A 1 220 ? -17.100 -9.095 10.444 1.00 66.56 220 ASP A C 1
ATOM 1735 O O . ASP A 1 220 ? -16.814 -7.923 10.184 1.00 66.56 220 ASP A O 1
ATOM 1739 N N . ASP A 1 221 ? -16.388 -10.126 9.979 1.00 57.47 221 ASP A N 1
ATOM 1740 C CA . ASP A 1 221 ? -15.076 -10.038 9.306 1.00 57.47 221 ASP A CA 1
ATOM 1741 C C . ASP A 1 221 ? -15.038 -9.119 8.076 1.00 57.47 221 ASP A C 1
ATOM 1743 O O . ASP A 1 221 ? -13.977 -8.651 7.673 1.00 57.47 221 ASP A O 1
ATOM 1747 N N . ARG A 1 222 ? -16.194 -8.833 7.471 1.00 51.53 222 ARG A N 1
ATOM 1748 C CA . ARG A 1 222 ? -16.299 -7.978 6.277 1.00 51.53 222 ARG A CA 1
ATOM 1749 C C . ARG A 1 222 ? -16.350 -6.484 6.589 1.00 51.53 222 ARG A C 1
ATOM 1751 O O . ARG A 1 222 ? -16.312 -5.685 5.659 1.00 51.53 222 ARG A O 1
ATOM 1758 N N . HIS A 1 223 ? -16.472 -6.118 7.863 1.00 52.22 223 HIS A N 1
ATOM 1759 C CA . HIS A 1 223 ? -16.881 -4.779 8.277 1.00 52.22 223 HIS A CA 1
ATOM 1760 C C . HIS A 1 223 ? -16.062 -4.205 9.445 1.00 52.22 223 HIS A C 1
ATOM 1762 O O . HIS A 1 223 ? -16.434 -3.193 10.039 1.00 52.22 223 HIS A O 1
ATOM 1768 N N . ALA A 1 224 ? -14.934 -4.846 9.758 1.00 48.12 224 ALA A N 1
ATOM 1769 C CA . ALA A 1 224 ? -13.958 -4.370 10.724 1.00 48.12 224 ALA A CA 1
ATOM 1770 C C . ALA A 1 224 ? -13.285 -3.098 10.180 1.00 48.12 224 ALA A C 1
ATOM 1772 O O . ALA A 1 224 ? -12.344 -3.157 9.389 1.00 48.12 224 ALA A O 1
ATOM 1773 N N . TYR A 1 225 ? -13.821 -1.932 10.533 1.00 55.88 225 TYR A N 1
ATOM 1774 C CA . TYR A 1 225 ? -13.311 -0.656 10.058 1.00 55.88 225 TYR A CA 1
ATOM 1775 C C . TYR A 1 225 ? -12.990 0.240 11.244 1.00 55.88 225 TYR A C 1
ATOM 1777 O O . TYR A 1 225 ? -13.853 0.652 12.010 1.00 55.88 225 TYR A O 1
ATOM 1785 N N . THR A 1 226 ? -11.713 0.577 11.347 1.00 55.03 226 THR A N 1
ATOM 1786 C CA . THR A 1 226 ? -11.262 1.847 11.901 1.00 55.03 226 THR A CA 1
ATOM 1787 C C . THR A 1 226 ? -10.282 2.430 10.909 1.00 55.03 226 THR A C 1
ATOM 1789 O O . THR A 1 226 ? -9.105 2.591 11.216 1.00 55.03 226 THR A O 1
ATOM 1792 N N . ARG A 1 227 ? -10.755 2.719 9.689 1.00 57.41 227 ARG A N 1
ATOM 1793 C CA . ARG A 1 227 ? -9.973 3.516 8.742 1.00 57.41 227 ARG A CA 1
ATOM 1794 C C . ARG A 1 227 ? -9.693 4.844 9.422 1.00 57.41 227 ARG A C 1
ATOM 1796 O O . ARG A 1 227 ? -10.600 5.658 9.470 1.00 57.41 227 ARG A O 1
ATOM 1803 N N . MET A 1 228 ? -8.495 5.006 9.976 1.00 57.09 228 MET A N 1
ATOM 1804 C CA . MET A 1 228 ? -8.051 6.193 10.704 1.00 57.09 228 MET A CA 1
ATOM 1805 C C . MET A 1 228 ? -7.243 7.089 9.771 1.00 57.09 228 MET A C 1
ATOM 1807 O O . MET A 1 228 ? -6.041 6.895 9.665 1.00 57.09 228 MET A O 1
ATOM 1811 N N . GLN A 1 229 ? -7.859 8.065 9.109 1.00 60.19 229 GLN A N 1
ATOM 1812 C CA . GLN A 1 229 ? -7.119 8.989 8.239 1.00 60.19 229 GLN A CA 1
ATOM 1813 C C . GLN A 1 229 ? -6.533 10.161 9.024 1.00 60.19 229 GLN A C 1
ATOM 1815 O O . GLN A 1 229 ? -7.299 10.952 9.569 1.00 60.19 229 GLN A O 1
ATOM 1820 N N . MET A 1 230 ? -5.202 10.300 9.037 1.00 56.28 230 MET A N 1
ATOM 1821 C CA . MET A 1 230 ? -4.515 11.509 9.516 1.00 56.28 230 MET A CA 1
ATOM 1822 C C . MET A 1 230 ? -4.208 12.436 8.331 1.00 56.28 230 MET A C 1
ATOM 1824 O O . MET A 1 230 ? -3.521 12.033 7.389 1.00 56.28 230 MET A O 1
ATOM 1828 N N . THR A 1 231 ? -4.695 13.679 8.353 1.00 53.84 231 THR A N 1
ATOM 1829 C CA . THR A 1 231 ? -4.370 14.668 7.311 1.00 53.84 231 THR A CA 1
ATOM 1830 C C . THR A 1 231 ? -2.945 15.208 7.452 1.00 53.84 231 THR A C 1
ATOM 1832 O O . THR A 1 231 ? -2.419 15.386 8.550 1.00 53.84 231 THR A O 1
ATOM 1835 N N . THR A 1 232 ? -2.288 15.471 6.319 1.00 43.72 232 THR A N 1
ATOM 1836 C CA . THR A 1 232 ? -0.946 16.066 6.271 1.00 43.72 232 THR A CA 1
ATOM 1837 C C . THR A 1 232 ? -0.948 17.529 6.719 1.00 43.72 232 THR A C 1
ATOM 1839 O O . THR A 1 232 ? -1.651 18.341 6.133 1.00 43.72 232 THR A O 1
ATOM 1842 N N . ALA A 1 233 ? -0.076 17.829 7.690 1.00 42.41 233 ALA A N 1
ATOM 1843 C CA . ALA A 1 233 ? 0.406 19.144 8.136 1.00 42.41 233 ALA A CA 1
ATOM 1844 C C . ALA A 1 233 ? -0.660 20.207 8.487 1.00 42.41 233 ALA A C 1
ATOM 1846 O O . ALA A 1 233 ? -1.138 20.938 7.628 1.00 42.41 233 ALA A O 1
ATOM 1847 N N . GLY A 1 234 ? -0.917 20.370 9.791 1.00 50.22 234 GLY A N 1
ATOM 1848 C CA . GLY A 1 234 ? -1.610 21.531 10.370 1.00 50.22 234 GLY A CA 1
ATOM 1849 C C . GLY A 1 234 ? -2.846 21.151 11.178 1.00 50.22 234 GLY A C 1
ATOM 1850 O O . GLY A 1 234 ? -2.922 21.475 12.359 1.00 50.22 234 GLY A O 1
ATOM 1851 N N . ASP A 1 235 ? -3.739 20.370 10.577 1.00 53.62 235 ASP A N 1
ATOM 1852 C CA . ASP A 1 235 ? -4.962 19.899 11.224 1.00 53.62 235 ASP A CA 1
ATOM 1853 C C . ASP A 1 235 ? -4.788 18.431 11.614 1.00 53.62 235 ASP A C 1
ATOM 1855 O O . ASP A 1 235 ? -4.818 17.531 10.775 1.00 53.62 235 ASP A O 1
ATOM 1859 N N . VAL A 1 236 ? -4.524 18.179 12.896 1.00 61.94 236 VAL A N 1
ATOM 1860 C CA . VAL A 1 236 ? -4.363 16.816 13.413 1.00 61.94 236 VAL A CA 1
ATOM 1861 C C . VAL A 1 236 ? -5.741 16.308 13.810 1.00 61.94 236 VAL A C 1
ATOM 1863 O O . VAL A 1 236 ? -6.135 16.429 14.958 1.00 61.94 236 VAL A O 1
ATOM 1866 N N . TRP A 1 237 ? -6.503 15.762 12.876 1.00 64.62 237 TRP A N 1
ATOM 1867 C CA . TRP A 1 237 ? -7.693 14.986 13.210 1.00 64.62 237 TRP A CA 1
ATOM 1868 C C . TRP A 1 237 ? -7.644 13.629 12.526 1.00 64.62 237 TRP A C 1
ATOM 1870 O O . TRP A 1 237 ? -6.932 13.419 11.546 1.00 64.62 237 TRP A O 1
ATOM 1880 N N . MET A 1 238 ? -8.382 12.698 13.107 1.00 70.31 238 MET A N 1
ATOM 1881 C CA . MET A 1 238 ? -8.478 11.308 12.715 1.00 70.31 238 MET A CA 1
ATOM 1882 C C . MET A 1 238 ? -9.912 11.066 12.264 1.00 70.31 238 MET A C 1
ATOM 1884 O O . MET A 1 238 ? -10.830 11.168 13.074 1.00 70.31 238 MET A O 1
ATOM 1888 N N . ASN A 1 239 ? -10.133 10.795 10.981 1.00 73.38 239 ASN A N 1
ATOM 1889 C CA . ASN A 1 239 ? -11.436 10.288 10.548 1.00 73.38 239 ASN A CA 1
ATOM 1890 C C . ASN A 1 239 ? -11.446 8.791 10.787 1.00 73.38 239 ASN A C 1
ATOM 1892 O O . ASN A 1 239 ? -10.556 8.135 10.266 1.00 73.38 239 ASN A O 1
ATOM 1896 N N . PHE A 1 240 ? -12.416 8.294 11.540 1.00 72.75 240 PHE A N 1
ATOM 1897 C CA . PHE A 1 240 ? -12.695 6.886 11.762 1.00 72.75 240 PHE A CA 1
ATOM 1898 C C . PHE A 1 240 ? -13.987 6.542 11.046 1.00 72.75 240 PHE A C 1
ATOM 1900 O O . PHE A 1 240 ? -14.941 7.303 11.130 1.00 72.75 240 PHE A O 1
ATOM 1907 N N . SER A 1 241 ? -14.044 5.406 10.363 1.00 76.62 241 SER A N 1
ATOM 1908 C CA . SER A 1 241 ? -15.302 4.852 9.850 1.00 76.62 241 SER A CA 1
ATOM 1909 C C . SER A 1 241 ? -15.509 3.483 10.464 1.00 76.62 241 SER A C 1
ATOM 1911 O O . SER A 1 241 ? -14.570 2.701 10.401 1.00 76.62 241 SER A O 1
ATOM 1913 N N . VAL A 1 242 ? -16.682 3.235 11.048 1.00 75.56 242 VAL A N 1
ATOM 1914 C CA . VAL A 1 242 ? -17.082 2.000 11.734 1.00 75.56 242 VAL A CA 1
ATOM 1915 C C . VAL A 1 242 ? -18.385 1.506 11.141 1.00 75.56 242 VAL A C 1
ATOM 1917 O O . VAL A 1 242 ? -19.325 2.282 10.966 1.00 75.56 242 VAL A O 1
ATOM 1920 N N . ALA A 1 243 ? -18.473 0.207 10.896 1.00 79.81 243 ALA A N 1
ATOM 19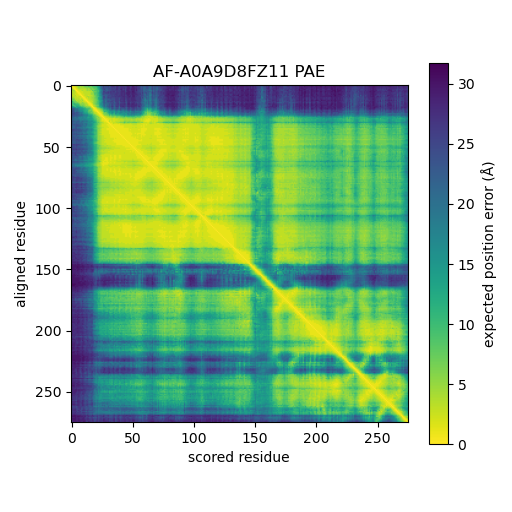21 C CA . ALA A 1 243 ? -19.720 -0.395 10.476 1.00 79.81 243 ALA A CA 1
ATOM 1922 C C . ALA A 1 243 ? -20.657 -0.641 11.665 1.00 79.81 243 ALA A C 1
ATOM 1924 O O . ALA A 1 243 ? -20.280 -1.197 12.701 1.00 79.81 243 ALA A O 1
ATOM 1925 N N . LEU A 1 244 ? -21.911 -0.262 11.485 1.00 81.69 244 LEU A N 1
ATOM 1926 C CA . LEU A 1 244 ? -23.014 -0.481 12.398 1.00 81.69 244 LEU A CA 1
ATOM 1927 C C . LEU A 1 244 ? -23.917 -1.581 11.845 1.00 81.69 244 LEU A C 1
ATOM 1929 O O . LEU A 1 244 ? -24.315 -1.544 10.680 1.00 81.69 244 LEU A O 1
ATOM 1933 N N . LEU A 1 245 ? -24.274 -2.529 12.702 1.00 84.94 245 LEU A N 1
ATOM 1934 C CA . LEU A 1 245 ? -25.301 -3.526 12.446 1.00 84.94 245 LEU A CA 1
ATOM 1935 C C . LEU A 1 245 ? -26.612 -3.056 13.079 1.00 84.94 245 LEU A C 1
ATOM 1937 O O . LEU A 1 245 ? -26.703 -2.973 14.304 1.00 84.94 245 LEU A O 1
ATOM 1941 N N . CYS A 1 246 ? -27.606 -2.778 12.246 1.00 85.00 246 CYS A N 1
ATOM 1942 C CA . CYS A 1 246 ? -28.962 -2.390 12.625 1.00 85.00 246 CYS A CA 1
ATOM 1943 C C . CYS A 1 246 ? -29.964 -3.471 12.179 1.00 85.00 246 CYS A C 1
ATOM 1945 O O . CYS A 1 246 ? -29.641 -4.311 11.337 1.00 85.00 246 CYS A O 1
ATOM 1947 N N . ASP A 1 247 ? -31.202 -3.431 12.684 1.00 86.44 247 ASP A N 1
ATOM 1948 C CA . ASP A 1 247 ? -32.246 -4.394 12.277 1.00 86.44 247 ASP A CA 1
ATOM 1949 C C . ASP A 1 247 ? -32.585 -4.319 10.778 1.00 86.44 247 ASP A C 1
ATOM 1951 O O . ASP A 1 247 ? -32.993 -5.310 10.174 1.00 86.44 247 ASP A O 1
ATOM 1955 N N . ASP A 1 248 ? -32.418 -3.139 10.174 1.00 85.50 248 ASP A N 1
ATOM 1956 C CA . ASP A 1 248 ? -32.667 -2.870 8.756 1.00 85.50 248 ASP A CA 1
ATOM 1957 C C . ASP A 1 248 ? -31.434 -3.097 7.863 1.00 85.50 248 ASP A C 1
ATOM 1959 O O . ASP A 1 248 ? -31.524 -2.944 6.644 1.00 85.50 248 ASP A O 1
ATOM 1963 N N . GLY A 1 249 ? -30.298 -3.500 8.443 1.00 82.69 249 GLY A N 1
ATOM 1964 C CA . GLY A 1 249 ? -29.076 -3.838 7.721 1.00 82.69 249 GLY A CA 1
ATOM 1965 C C . GLY A 1 249 ? -27.830 -3.115 8.228 1.00 82.69 249 GLY A C 1
ATOM 1966 O O . GLY A 1 249 ? -27.772 -2.609 9.348 1.00 82.69 249 GLY A O 1
ATOM 1967 N N . TRP A 1 250 ? -26.801 -3.100 7.383 1.00 80.88 250 TRP A N 1
ATOM 1968 C CA . TRP A 1 250 ? -25.500 -2.509 7.689 1.00 80.88 250 TRP A CA 1
ATOM 1969 C C . TRP A 1 250 ? -25.435 -1.034 7.286 1.00 80.88 250 TRP A C 1
ATOM 1971 O O . TRP A 1 250 ? -25.905 -0.647 6.212 1.00 80.88 250 TRP A O 1
ATOM 1981 N N . LYS A 1 251 ? -24.818 -0.212 8.137 1.00 81.25 251 LYS A N 1
ATOM 1982 C CA . LYS A 1 251 ? -24.593 1.227 7.915 1.00 81.25 251 LYS A CA 1
ATOM 1983 C C . LYS A 1 251 ? -23.153 1.578 8.269 1.00 81.25 251 LYS A C 1
ATOM 1985 O O . LYS A 1 251 ? -22.593 0.935 9.144 1.00 81.25 251 LYS A O 1
ATOM 1990 N N . ASP A 1 252 ? -22.582 2.617 7.668 1.00 77.94 252 ASP A N 1
ATOM 1991 C CA . ASP A 1 252 ? -21.270 3.127 8.080 1.00 77.94 252 ASP A CA 1
ATOM 1992 C C . ASP A 1 252 ? -21.445 4.417 8.881 1.00 77.94 252 ASP A C 1
ATOM 1994 O O . ASP A 1 252 ? -22.127 5.351 8.453 1.00 77.94 252 ASP A O 1
ATOM 1998 N N . ALA A 1 253 ? -20.812 4.480 10.045 1.00 77.88 253 ALA A N 1
ATOM 1999 C CA . ALA A 1 253 ? -20.692 5.678 10.856 1.00 77.88 253 ALA A CA 1
ATOM 2000 C C . ALA A 1 253 ? -19.279 6.234 10.740 1.00 77.88 253 ALA A C 1
ATOM 2002 O O . ALA A 1 253 ? -18.313 5.507 10.959 1.00 77.88 253 ALA A O 1
ATOM 2003 N N . SER A 1 254 ? -19.152 7.526 10.453 1.00 78.00 254 SER A N 1
ATOM 2004 C CA . SER A 1 254 ? -17.863 8.212 10.453 1.00 78.00 254 SER A CA 1
ATOM 2005 C C . SER A 1 254 ? -17.777 9.243 11.574 1.00 78.00 254 SER A C 1
ATOM 2007 O O . SER A 1 254 ? -18.677 10.074 11.727 1.00 78.00 254 SER A O 1
ATOM 2009 N N . VAL A 1 255 ? -16.670 9.211 12.318 1.00 77.38 255 VAL A N 1
ATOM 2010 C CA . VAL A 1 255 ? -16.338 10.150 13.397 1.00 77.38 255 VAL A CA 1
ATOM 2011 C C . VAL A 1 255 ? -15.029 10.850 13.072 1.00 77.38 255 VAL A C 1
ATOM 2013 O O . VAL A 1 255 ? -14.021 10.189 12.828 1.00 77.3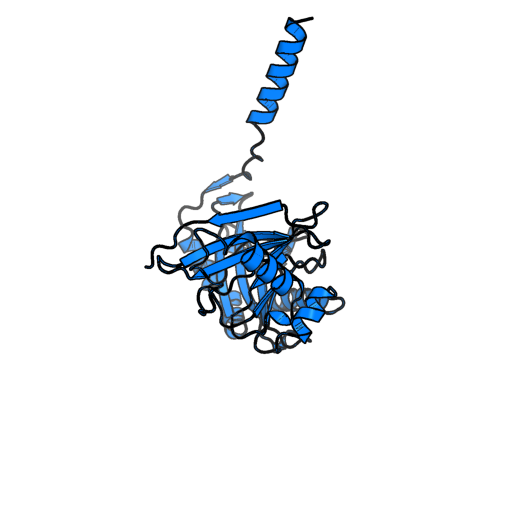8 255 VAL A O 1
ATOM 2016 N N . ARG A 1 256 ? -15.008 12.182 13.142 1.00 79.19 256 ARG A N 1
ATOM 2017 C CA . ARG A 1 256 ? -13.753 12.945 13.135 1.00 79.19 256 ARG A CA 1
ATOM 2018 C C . ARG A 1 256 ? -13.325 13.257 14.566 1.00 79.19 256 ARG A C 1
ATOM 2020 O O . ARG A 1 256 ? -14.013 14.000 15.256 1.00 79.19 256 ARG A O 1
ATOM 2027 N N . LEU A 1 257 ? -12.190 12.706 14.990 1.00 74.38 257 LEU A N 1
ATOM 2028 C CA . LEU A 1 257 ? -11.635 12.840 16.338 1.00 74.38 257 LEU A CA 1
ATOM 2029 C C . LEU A 1 257 ? -10.354 13.686 16.329 1.00 74.38 257 LEU A C 1
ATOM 2031 O O . LEU A 1 257 ? -9.413 13.405 15.589 1.00 74.38 257 LEU A O 1
ATOM 2035 N N . TYR A 1 258 ? -10.294 14.699 17.183 1.00 74.00 258 TYR A N 1
ATOM 2036 C CA . TYR A 1 258 ? -9.108 15.522 17.426 1.00 74.00 258 TYR A CA 1
ATOM 2037 C C . TYR A 1 258 ? -8.196 14.883 18.494 1.00 74.00 258 TYR A C 1
ATOM 2039 O O . TYR A 1 258 ? -8.643 14.025 19.257 1.00 74.00 258 TYR A O 1
ATOM 2047 N N . PRO A 1 259 ? -6.921 15.299 18.629 1.00 69.12 259 PRO A N 1
ATOM 2048 C CA . PRO A 1 259 ? -5.946 14.643 19.506 1.00 69.12 259 PRO A CA 1
ATOM 2049 C C . PRO A 1 259 ? -6.246 14.886 20.988 1.00 69.12 259 PRO A C 1
ATOM 2051 O O . PRO A 1 259 ? -5.809 14.135 21.850 1.00 69.12 259 PRO A O 1
ATOM 2054 N N . ASN A 1 260 ? -7.003 15.943 21.281 1.00 71.88 260 ASN A N 1
ATOM 2055 C CA . ASN A 1 260 ? -7.545 16.258 22.600 1.00 71.88 260 ASN A CA 1
ATOM 2056 C C . ASN A 1 260 ? -8.802 15.427 22.948 1.00 71.88 260 ASN A C 1
ATOM 2058 O O . ASN A 1 260 ? -9.386 15.639 24.007 1.00 71.88 260 ASN A O 1
ATOM 2062 N N . GLY A 1 261 ? -9.251 14.533 22.059 1.00 69.12 261 GLY A N 1
ATOM 2063 C CA . GLY A 1 261 ? -10.428 13.687 22.253 1.00 69.12 261 GLY A CA 1
ATOM 2064 C C . GLY A 1 261 ? -11.776 14.351 21.947 1.00 69.12 261 GLY A C 1
ATOM 2065 O O . GLY A 1 261 ? -12.809 13.720 22.179 1.00 69.12 261 GLY A O 1
ATOM 2066 N N . THR A 1 262 ? -11.801 15.592 21.440 1.00 79.00 262 THR A N 1
ATOM 2067 C CA . THR A 1 262 ? -13.040 16.231 20.954 1.00 79.00 262 THR A CA 1
ATOM 2068 C C . THR A 1 262 ? -13.395 15.752 19.547 1.00 79.00 262 THR A C 1
ATOM 2070 O O . THR A 1 262 ? -12.513 15.309 18.815 1.00 79.00 262 THR A O 1
ATOM 2073 N N . TYR A 1 263 ? -14.659 15.880 19.139 1.00 78.31 263 TYR A N 1
ATOM 2074 C CA . TYR A 1 263 ? -15.128 15.518 17.797 1.00 78.31 263 TYR A CA 1
ATOM 2075 C C . TYR A 1 263 ? -16.024 16.621 17.206 1.00 78.31 263 TYR A C 1
ATOM 2077 O O . TYR A 1 263 ? -16.678 17.341 17.958 1.00 78.31 263 TYR A O 1
ATOM 2085 N N . ASP A 1 264 ? -16.041 16.780 15.880 1.00 73.56 264 ASP A N 1
ATOM 2086 C CA . ASP A 1 264 ? -16.843 17.802 15.170 1.00 73.56 264 ASP A CA 1
ATOM 2087 C C . ASP A 1 264 ? -17.700 17.241 14.020 1.00 73.56 264 ASP A C 1
ATOM 2089 O O . ASP A 1 264 ? -18.561 17.943 13.489 1.00 73.56 264 ASP A O 1
ATOM 2093 N N . GLN A 1 265 ? -17.495 15.978 13.641 1.00 66.81 265 GLN A N 1
ATOM 2094 C CA . GLN A 1 265 ? -18.261 15.308 12.601 1.00 66.81 265 GLN A CA 1
ATOM 2095 C C . GLN A 1 265 ? -18.715 13.935 13.087 1.00 66.81 265 GLN A C 1
ATOM 2097 O O . GLN A 1 265 ? -17.895 13.112 13.491 1.00 66.81 265 GLN A O 1
ATOM 2102 N N . LEU A 1 266 ? -20.025 13.708 12.993 1.00 70.19 266 LEU A N 1
ATOM 2103 C CA . LEU A 1 266 ? -20.692 12.441 13.254 1.00 70.19 266 LEU A CA 1
ATOM 2104 C C . LEU A 1 266 ? -21.725 12.229 12.143 1.00 70.19 266 LEU A C 1
ATOM 2106 O O . LEU A 1 266 ? -22.760 12.895 12.120 1.00 70.19 266 LEU A O 1
ATOM 2110 N N . VAL A 1 267 ? -21.404 11.387 11.161 1.00 72.56 267 VAL A N 1
ATOM 2111 C CA . VAL A 1 267 ? -22.232 11.208 9.955 1.00 72.56 267 VAL A CA 1
ATOM 2112 C C . VAL A 1 267 ? -22.457 9.729 9.691 1.00 72.56 267 VAL A C 1
ATOM 2114 O O . VAL A 1 267 ? -21.530 8.935 9.795 1.00 72.56 267 VAL A O 1
ATOM 2117 N N . ILE A 1 268 ? -23.681 9.378 9.300 1.00 70.06 268 ILE A N 1
ATOM 2118 C CA . ILE A 1 268 ? -24.009 8.052 8.772 1.00 70.06 268 ILE A CA 1
ATOM 2119 C C . ILE A 1 268 ? -23.965 8.130 7.257 1.00 70.06 268 ILE A C 1
ATOM 2121 O O . ILE A 1 268 ? -24.693 8.922 6.651 1.00 70.06 268 ILE A O 1
ATOM 2125 N N . GLN A 1 269 ? -23.123 7.310 6.648 1.00 68.25 269 GLN A N 1
ATOM 2126 C CA . GLN A 1 269 ? -23.153 7.072 5.213 1.00 68.25 269 GLN A CA 1
ATOM 2127 C C . GLN A 1 269 ? -24.053 5.851 4.968 1.00 68.25 269 GLN A C 1
ATOM 2129 O O . GLN A 1 269 ? -23.849 4.786 5.549 1.00 68.25 269 GLN A O 1
ATOM 2134 N N . TYR A 1 270 ? -25.120 6.034 4.184 1.00 60.22 270 TYR A N 1
ATOM 2135 C CA . TYR A 1 270 ? -26.153 5.011 3.990 1.00 60.22 270 TYR A CA 1
ATOM 2136 C C . TYR A 1 270 ? -25.829 4.005 2.870 1.00 60.22 270 TYR A C 1
ATOM 2138 O O . TYR A 1 270 ? -25.407 4.389 1.783 1.00 60.22 270 TYR A O 1
ATOM 2146 N N . GLU A 1 271 ? -26.181 2.749 3.182 1.00 51.88 271 GLU A N 1
ATOM 2147 C CA . GLU A 1 271 ? -26.468 1.558 2.359 1.00 51.88 271 GLU A CA 1
ATOM 2148 C C . GLU A 1 271 ? -25.352 0.919 1.512 1.00 51.88 271 GLU A C 1
ATOM 2150 O O . GLU A 1 271 ? -25.178 1.214 0.328 1.00 51.88 271 GLU A O 1
ATOM 2155 N N . TYR A 1 272 ? -24.772 -0.163 2.048 1.00 47.44 272 TYR A N 1
ATOM 2156 C CA . TYR A 1 272 ? -24.449 -1.323 1.216 1.00 47.44 272 TYR A CA 1
ATOM 2157 C C . TYR A 1 272 ? -25.737 -2.111 0.975 1.00 47.44 272 TYR A C 1
ATOM 2159 O O . TYR A 1 272 ? -26.269 -2.752 1.881 1.00 47.44 272 TYR A O 1
ATOM 2167 N N . LYS A 1 273 ? -26.240 -2.127 -0.260 1.00 40.66 273 LYS A N 1
ATOM 2168 C CA . LYS A 1 273 ? -27.129 -3.222 -0.659 1.00 40.66 273 LYS A CA 1
ATOM 2169 C C . LYS A 1 273 ? -26.268 -4.470 -0.765 1.00 40.66 273 LYS A C 1
ATOM 2171 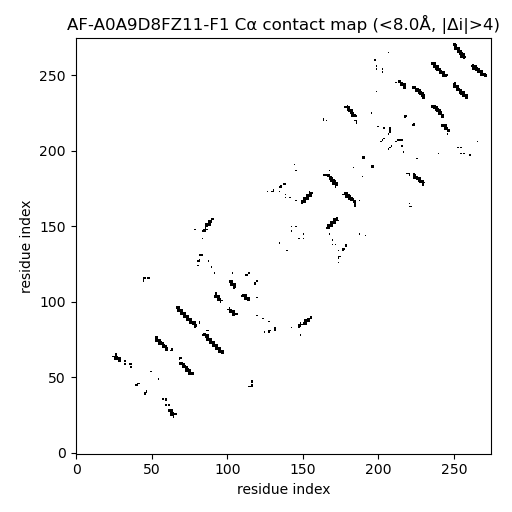O O . LYS A 1 273 ? -25.400 -4.521 -1.635 1.00 40.66 273 LYS A O 1
ATOM 2176 N N . ASN A 1 274 ? -26.506 -5.433 0.127 1.00 40.53 274 ASN A N 1
ATOM 2177 C CA . ASN A 1 274 ? -25.957 -6.783 0.036 1.00 40.53 274 ASN A CA 1
ATOM 2178 C C . ASN A 1 274 ? -26.000 -7.245 -1.431 1.00 40.53 274 ASN A C 1
ATOM 2180 O O . ASN A 1 274 ? -27.082 -7.343 -2.016 1.00 40.53 274 ASN A O 1
ATOM 2184 N N . LYS A 1 275 ? -24.826 -7.470 -2.022 1.00 37.16 275 LYS A N 1
ATOM 2185 C CA . LYS A 1 275 ? -24.670 -8.302 -3.214 1.00 37.16 275 LYS A CA 1
ATOM 2186 C C . LYS A 1 275 ? -24.150 -9.656 -2.774 1.00 37.16 275 LYS A C 1
ATOM 2188 O O . LYS A 1 275 ? -23.203 -9.667 -1.955 1.00 37.16 275 LYS A O 1
#

Solvent-accessible surface area (backbone atoms only — not comparable to full-atom values): 15496 Å² total; per-residue (Å²): 112,75,72,58,56,52,52,53,51,53,53,53,53,54,58,61,75,57,68,61,76,78,73,76,77,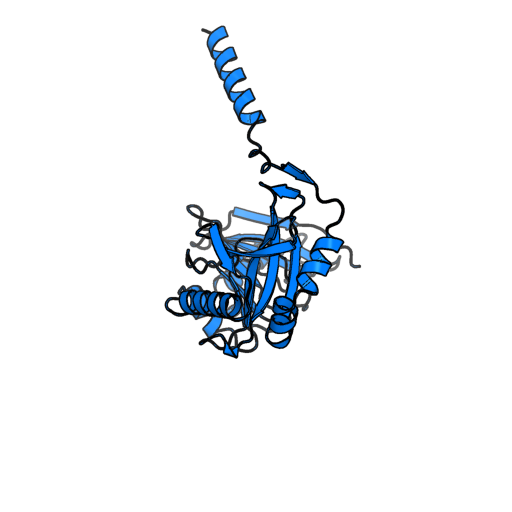69,74,41,74,59,91,57,70,62,63,58,49,52,54,52,64,67,31,68,48,46,48,57,44,53,76,73,30,46,75,75,50,75,50,69,58,71,32,24,44,94,63,26,32,49,33,36,39,34,32,39,41,54,29,87,76,34,97,75,37,29,30,34,37,43,73,48,40,31,38,39,34,84,90,71,52,59,28,32,38,41,90,87,76,68,47,76,44,73,67,40,56,68,53,52,54,50,51,53,48,50,53,47,47,60,32,65,77,66,53,34,73,65,56,52,52,48,57,75,74,38,57,42,93,35,33,36,42,31,54,62,91,79,92,75,86,75,73,84,53,92,38,32,35,42,32,29,33,64,83,81,48,43,66,39,30,37,38,46,34,59,89,52,71,56,76,79,39,64,72,56,42,53,46,52,50,50,41,56,74,70,54,37,44,79,99,31,50,73,36,41,82,44,71,52,78,89,40,39,40,43,45,30,40,47,55,83,84,88,58,71,38,32,38,30,34,34,31,28,39,34,91,93,44,55,35,38,39,36,40,34,37,35,88,88,73,49,68,87,45,81,47,75,54,83,65,72,76,87,126

Mean predicted aligned error: 11.78 Å

pLDDT: mean 75.16, std 17.64, range [23.81, 98.25]

Foldseek 3Di:
DVVVVVVVVVVVVVVVVPPPDPDPDAPAFDPDPVVVVCLQCPDPLNVVCVVQWPWDDKDWDGHDDPQWTKMKTWTWHALVLAPLSAIEIEIFIWIQGPVRAIWTQDPPPRDTDHSHNCVVSVVVSVLRCLCPVDAAPVVVLCSVQFDSHQEYEYADDDDDDDQLDQGWYWYAHSVVSDTAFIQHALVGPCVSPVLSVLVQCCCVVPPCDDPNVQKHFDRDSRFRWQGWGADPPDFGWTWGWTWIQHPVGIWIWIWIAGPVGDTDDTDIDDDDPDD

Secondary structure (DSSP, 8-state):
-HHHHHHHHHHHHHHHHT-SPPPPP-SEE-S-HHHHHHHHHTSHHHHHHHTTSEEEEEEEEEEEETTEEEEEEEEEEPGGG-TT--EEEEEEEEEEETTS-EEEE-TTT--EEE--HHHHHHHHHHHHHHHHSS--HHHHHHHHHS-GGGEEEEE-SS--PPP--SSEEEEE-TTT--EEEEE--TTS-GGGSHHHHHHHHHHHHHTSSGGGTT-EE--STT------EEPSSS---EEEEEEEEETTEEEEEEEEE-TTS-EEEEEEEP-----

Sequence (275 aa):
MRRIILAVLLGALAVCLTACPPKPPCDEPIGSKQIYRDAILSHPVTLQLNDNLQFHDIIIAECFVKGELSIGLLYHLPADMSSFGVVYADWLGLAYAKDGRIQIVLQYTGERQPFTYENVIGLFKERISSAENNPSPKVREFIAKVSPMQGNLSSCCWLGTMPPSPWAEIRYNANTKLVYEYLLPNSIQWSEFPEIERMHQIIEENLLVGNLSNCKIGKDDRHAYTRMQMTTAGDVWMNFSVALLCDDGWKDASVRLYPNGTYDQLVIQYEYKNK

Radius of gyration: 22.89 Å; Cα contacts (8 Å, |Δi|>4): 454; chains: 1; bounding box: 53×70×52 Å

Nearest PDB structures (foldseek):
  6gqf-assembly2_B  TM=4.949E-01  e=9.556E-01  Mus musculus
  6qoz-assembly1_C  TM=5.176E-01  e=1.895E+00  synthetic construct
  6eu4-assembly1_C  TM=4.608E-01  e=8.837E+00  Acinetobacter phage vB_AbaP_AS12